Protein AF-A0A850LCM7-F1 (afdb_monomer_lite)

pLDDT: mean 70.54, std 18.36, range [34.59, 94.12]

Secondary structure (DSSP, 8-state):
-----------------S--HHHHHHHHHHHHH---HHHHTT-EEEEEEEEETT-SS-EEEEEEEEE-TTS-TTEEEEEEEEESSS-----GGGBPPHHHHTTS-HHHHHHHHHHHHH---SHHHHHHHHHHHHHTTSTT----TTTSS------HHHHHHHHHHTTT--SSS-TTTTT--S-PSSEEEEEESTTSS-EEEEEEEE-

Foldseek 3Di:
DDDDPPPPPPPPPPPPPDDDPVRVVVLLVDLLLADDPVCLQWQKAWEWDALDPPDPWGWFWIWIWGQDNVDPSQKIKIKTFIDRDPPDPDDPVRYDPVVLVVPPDSPLRNVLQCCQQVVPDCVSVQVSSVSSCCRYHVRNDDDDPVNVPDQDDCDPVLVVVLCVVVVNDPPPDDVVVSPPDDDGPFDWDWDDDPPPNTIMIMTMHGD

Radius of gyration: 23.58 Å; chains: 1; bounding box: 97×46×51 Å

Structure (mmCIF, N/CA/C/O backbone):
data_AF-A0A850LCM7-F1
#
_entry.id   AF-A0A850LCM7-F1
#
loop_
_atom_site.group_PDB
_atom_site.id
_atom_site.type_symbol
_atom_site.label_atom_id
_atom_site.label_alt_id
_atom_site.label_comp_id
_atom_site.label_asym_id
_atom_site.label_entity_id
_atom_site.label_seq_id
_atom_site.pdbx_PDB_ins_code
_atom_site.Cartn_x
_atom_site.Cartn_y
_atom_site.Cartn_z
_atom_site.occupancy
_atom_site.B_iso_or_equiv
_atom_site.auth_seq_id
_atom_site.auth_comp_id
_atom_site.auth_asym_id
_atom_site.auth_atom_id
_atom_site.pdbx_PDB_model_num
ATOM 1 N N . MET A 1 1 ? 71.028 14.402 -18.150 1.00 41.12 1 MET A N 1
ATOM 2 C CA . MET A 1 1 ? 70.154 13.864 -17.085 1.00 41.12 1 MET A CA 1
ATOM 3 C C . MET A 1 1 ? 68.750 14.395 -17.329 1.00 41.12 1 MET A C 1
ATOM 5 O O . MET A 1 1 ? 68.593 15.601 -17.445 1.00 41.12 1 MET A O 1
ATOM 9 N N . ARG A 1 2 ? 67.781 13.503 -17.562 1.00 34.59 2 ARG A N 1
ATOM 10 C CA . ARG A 1 2 ? 66.395 13.817 -17.948 1.00 34.59 2 ARG A CA 1
ATOM 11 C C . ARG A 1 2 ? 65.486 13.596 -16.739 1.00 34.59 2 ARG A C 1
ATOM 13 O O . ARG A 1 2 ? 65.504 12.502 -16.191 1.00 34.59 2 ARG A O 1
ATOM 20 N N . PHE A 1 3 ? 64.669 14.583 -16.392 1.00 35.69 3 PHE A N 1
ATOM 21 C CA . PHE A 1 3 ? 63.467 14.386 -15.583 1.00 35.69 3 PHE A CA 1
ATOM 22 C C . PHE A 1 3 ? 62.255 14.715 -16.455 1.00 35.69 3 PHE A C 1
ATOM 24 O O . PHE A 1 3 ? 62.120 15.866 -16.866 1.00 35.69 3 PHE A O 1
ATOM 31 N N . PRO A 1 4 ? 61.361 13.757 -16.733 1.00 47.00 4 PRO A N 1
ATOM 32 C CA . PRO A 1 4 ? 59.981 14.077 -17.026 1.00 47.00 4 PRO A CA 1
ATOM 33 C C . PRO A 1 4 ? 59.140 13.828 -15.770 1.00 47.00 4 PRO A C 1
ATOM 35 O O . PRO A 1 4 ? 59.015 12.705 -15.285 1.00 47.00 4 PRO A O 1
ATOM 38 N N . PHE A 1 5 ? 58.569 14.912 -15.249 1.00 40.53 5 PHE A N 1
ATOM 39 C CA . PHE A 1 5 ? 57.454 14.887 -14.310 1.00 40.53 5 PHE A CA 1
ATOM 40 C C . PHE A 1 5 ? 56.258 14.250 -15.034 1.00 40.53 5 PHE A C 1
ATOM 42 O O . PHE A 1 5 ? 55.620 14.881 -15.874 1.00 40.53 5 PHE A O 1
ATOM 49 N N . SER A 1 6 ? 55.984 12.977 -14.754 1.00 38.31 6 SER A N 1
ATOM 50 C CA . SER A 1 6 ? 54.773 12.309 -15.226 1.00 38.31 6 SER A CA 1
ATOM 51 C C . SER A 1 6 ? 53.616 12.726 -14.323 1.00 38.31 6 SER A C 1
ATOM 53 O O . SER A 1 6 ? 53.376 12.127 -13.277 1.00 38.31 6 SER A O 1
ATOM 55 N N . MET A 1 7 ? 52.918 13.790 -14.715 1.00 41.03 7 MET A N 1
ATOM 56 C CA . MET A 1 7 ? 51.652 14.192 -14.112 1.00 41.03 7 MET A CA 1
ATOM 57 C C . MET A 1 7 ? 50.576 13.201 -14.580 1.00 41.03 7 MET A C 1
ATOM 59 O O . MET A 1 7 ? 49.978 13.353 -15.642 1.00 41.03 7 MET A O 1
ATOM 63 N N . LEU A 1 8 ? 50.382 12.131 -13.808 1.00 41.06 8 LEU A N 1
ATOM 64 C CA . LEU A 1 8 ? 49.237 11.235 -13.939 1.00 41.06 8 LEU A CA 1
ATOM 65 C C . LEU A 1 8 ? 47.984 12.020 -13.544 1.00 41.06 8 LEU A C 1
ATOM 67 O O . LEU A 1 8 ? 47.662 12.164 -12.366 1.00 41.06 8 LEU A O 1
ATOM 71 N N . ALA A 1 9 ? 47.290 12.557 -14.544 1.00 39.88 9 ALA A N 1
ATOM 72 C CA . ALA A 1 9 ? 45.918 13.000 -14.394 1.00 39.88 9 ALA A CA 1
ATOM 73 C C . ALA A 1 9 ? 45.050 11.754 -14.174 1.00 39.88 9 ALA A C 1
ATOM 75 O O . ALA A 1 9 ? 44.580 11.124 -15.120 1.00 39.88 9 ALA A O 1
ATOM 76 N N . SER A 1 10 ? 44.876 11.373 -12.909 1.00 35.75 10 SER A N 1
ATOM 77 C CA . SER A 1 10 ? 43.821 10.454 -12.497 1.00 35.75 10 SER A CA 1
ATOM 78 C C . SER A 1 10 ? 42.479 11.104 -12.827 1.00 35.75 10 SER A C 1
ATOM 80 O O . SER A 1 10 ? 41.949 11.890 -12.042 1.00 35.75 10 SER A O 1
ATOM 82 N N . LEU A 1 11 ? 41.930 10.788 -14.003 1.00 36.25 11 LEU A N 1
ATOM 83 C CA . LEU A 1 11 ? 40.507 10.948 -14.269 1.00 36.25 11 LEU A CA 1
ATOM 84 C C . LEU A 1 11 ? 39.769 9.981 -13.337 1.00 36.25 11 LEU A C 1
ATOM 86 O O . LEU A 1 11 ? 39.524 8.822 -13.663 1.00 36.25 11 LEU A O 1
ATOM 90 N N . VAL A 1 12 ? 39.427 10.465 -12.148 1.00 43.31 12 VAL A N 1
ATOM 91 C CA . VAL A 1 12 ? 38.352 9.881 -11.356 1.00 43.31 12 VAL A CA 1
ATOM 92 C C . VAL A 1 12 ? 37.070 10.205 -12.112 1.00 43.31 12 VAL A C 1
ATOM 94 O O . VAL A 1 12 ? 36.523 11.301 -12.002 1.00 43.31 12 VAL A O 1
ATOM 97 N N . VAL A 1 13 ? 36.617 9.263 -12.939 1.00 40.47 13 VAL A N 1
ATOM 98 C CA . VAL A 1 13 ? 35.247 9.268 -13.445 1.00 40.47 13 VAL A CA 1
ATOM 99 C C . VAL A 1 13 ? 34.364 9.067 -12.219 1.00 40.47 13 VAL A C 1
ATOM 101 O O . VAL A 1 13 ? 34.222 7.958 -11.711 1.00 40.47 13 VAL A O 1
ATOM 104 N N . LEU A 1 14 ? 33.833 10.171 -11.695 1.00 38.47 14 LEU A N 1
ATOM 105 C CA . LEU A 1 14 ? 32.720 10.174 -10.756 1.00 38.47 14 LEU A CA 1
ATOM 106 C C . LEU A 1 14 ? 31.536 9.533 -11.483 1.00 38.47 14 LEU A C 1
ATOM 108 O O . LEU A 1 14 ? 30.777 10.208 -12.175 1.00 38.47 14 LEU A O 1
ATOM 112 N N . SER A 1 15 ? 31.422 8.209 -11.386 1.00 38.59 15 SER A N 1
ATOM 113 C CA . SER A 1 15 ? 30.247 7.473 -11.823 1.00 38.59 15 SER A CA 1
ATOM 114 C C . SER A 1 15 ? 29.057 8.025 -11.048 1.00 38.59 15 SER A C 1
ATOM 116 O O . SER A 1 15 ? 28.943 7.818 -9.837 1.00 38.59 15 SER A O 1
ATOM 118 N N . SER A 1 16 ? 28.197 8.766 -11.739 1.00 42.22 16 SER A N 1
ATOM 119 C CA . SER A 1 16 ? 26.866 9.122 -11.268 1.00 42.22 16 SER A CA 1
ATOM 120 C C . SER A 1 16 ? 26.180 7.844 -10.789 1.00 42.22 16 SER A C 1
ATOM 122 O O . SER A 1 16 ? 25.868 6.965 -11.589 1.00 42.22 16 SER A O 1
ATOM 124 N N . CYS A 1 17 ? 26.036 7.712 -9.472 1.00 53.28 17 CYS A N 1
ATOM 125 C CA . CYS A 1 17 ? 25.559 6.509 -8.803 1.00 53.28 17 CYS A CA 1
ATOM 126 C C . CYS A 1 17 ? 24.030 6.435 -8.938 1.00 53.28 17 CYS A C 1
ATOM 128 O O . CYS A 1 17 ? 23.286 6.808 -8.034 1.00 53.28 17 CYS A O 1
ATOM 130 N N . GLY A 1 18 ? 23.561 6.047 -10.120 1.00 59.62 18 GLY A N 1
ATOM 131 C CA . GLY A 1 18 ? 22.158 5.808 -10.429 1.00 59.62 18 GLY A CA 1
ATOM 132 C C . GLY A 1 18 ? 22.045 4.708 -11.485 1.00 59.62 18 GLY A C 1
ATOM 133 O O . GLY A 1 18 ? 22.981 4.543 -12.270 1.00 59.62 18 GLY A O 1
ATOM 134 N N . PRO A 1 19 ? 20.944 3.937 -11.495 1.00 66.62 19 PRO A N 1
ATOM 135 C CA . PRO A 1 19 ? 20.723 2.928 -12.523 1.00 66.62 19 PRO A CA 1
ATOM 136 C C . PRO A 1 19 ? 20.729 3.585 -13.905 1.00 66.62 19 PRO A C 1
ATOM 138 O O . PRO A 1 19 ? 20.210 4.690 -14.089 1.00 66.62 19 PRO A O 1
ATOM 141 N N . SER A 1 20 ? 21.310 2.899 -14.881 1.00 79.69 20 SER A N 1
ATOM 142 C CA . SER A 1 20 ? 21.210 3.290 -16.283 1.00 79.69 20 SER A CA 1
ATOM 143 C C . SER A 1 20 ? 19.740 3.297 -16.743 1.00 79.69 20 SER A C 1
ATOM 145 O O . SER A 1 20 ? 18.898 2.616 -16.150 1.00 79.69 20 SER A O 1
ATOM 147 N N . PRO A 1 21 ? 19.397 4.018 -17.827 1.00 82.62 21 PRO A N 1
ATOM 148 C CA . PRO A 1 21 ? 18.034 4.022 -18.362 1.00 82.62 21 PRO A CA 1
ATOM 149 C C . PRO A 1 21 ? 17.485 2.617 -18.656 1.00 82.62 21 PRO A C 1
ATOM 151 O O . PRO A 1 21 ? 16.323 2.342 -18.375 1.00 82.62 21 PRO A O 1
ATOM 154 N N . ALA A 1 22 ? 18.334 1.709 -19.148 1.00 82.12 22 ALA A N 1
ATOM 155 C CA . ALA A 1 22 ? 17.955 0.324 -19.420 1.00 82.12 22 ALA A CA 1
ATOM 156 C C . ALA A 1 22 ? 17.665 -0.467 -18.132 1.00 82.12 22 ALA A C 1
ATOM 158 O O . ALA A 1 22 ? 16.697 -1.223 -18.074 1.00 82.12 22 ALA A O 1
ATOM 159 N N . GLU A 1 23 ? 18.463 -0.272 -17.077 1.00 81.50 23 GLU A N 1
ATOM 160 C CA . GLU A 1 23 ? 18.213 -0.887 -15.766 1.00 81.50 23 GLU A CA 1
ATOM 161 C C . GLU A 1 23 ? 16.924 -0.350 -15.133 1.00 81.50 23 GLU A C 1
ATOM 163 O O . GLU A 1 23 ? 16.149 -1.120 -14.568 1.00 81.50 23 GLU A O 1
ATOM 168 N N . ARG A 1 24 ? 16.650 0.951 -15.288 1.00 81.00 24 ARG A N 1
ATOM 169 C CA . ARG A 1 24 ? 15.405 1.587 -14.834 1.00 81.00 24 ARG A CA 1
ATOM 170 C C . ARG A 1 24 ? 14.183 1.029 -15.565 1.00 81.00 24 ARG A C 1
ATOM 172 O O . ARG A 1 24 ? 13.169 0.734 -14.936 1.00 81.00 24 ARG A O 1
ATOM 179 N N . GLU A 1 25 ? 14.269 0.859 -16.880 1.00 84.06 25 GLU A N 1
ATOM 180 C CA . GLU A 1 25 ? 13.182 0.290 -17.680 1.00 84.06 25 GLU A CA 1
ATOM 181 C C . GLU A 1 25 ? 12.923 -1.180 -17.322 1.00 84.06 25 GLU A C 1
ATOM 183 O O . GLU A 1 25 ? 11.769 -1.578 -17.147 1.00 84.06 25 GLU A O 1
ATOM 188 N N . ALA A 1 26 ? 13.984 -1.968 -17.117 1.00 82.19 26 ALA A N 1
ATOM 189 C CA . ALA A 1 26 ? 13.880 -3.347 -16.649 1.00 82.19 26 ALA A CA 1
ATOM 190 C C . ALA A 1 26 ? 13.245 -3.438 -15.248 1.00 82.19 26 ALA A C 1
ATOM 192 O O . ALA A 1 26 ? 12.399 -4.301 -15.002 1.00 82.19 26 ALA A O 1
ATOM 193 N N . GLU A 1 27 ? 13.596 -2.524 -14.340 1.00 82.12 27 GLU A N 1
ATOM 194 C CA . GLU A 1 27 ? 12.991 -2.427 -13.010 1.00 82.12 27 GLU A CA 1
ATOM 195 C C . GLU A 1 27 ? 11.484 -2.140 -13.104 1.00 82.12 27 GLU A C 1
ATOM 197 O O . GLU A 1 27 ? 10.678 -2.875 -12.527 1.00 82.12 27 GLU A O 1
ATOM 202 N N . ILE A 1 28 ? 11.076 -1.139 -13.891 1.00 84.81 28 ILE A N 1
ATOM 203 C CA . ILE A 1 28 ? 9.658 -0.806 -14.108 1.00 84.81 28 ILE A CA 1
ATOM 204 C C . ILE A 1 28 ? 8.910 -1.990 -14.736 1.00 84.81 28 ILE A C 1
ATOM 206 O O . ILE A 1 28 ? 7.809 -2.337 -14.297 1.00 84.81 28 ILE A O 1
ATOM 210 N N . ALA A 1 29 ? 9.504 -2.644 -15.738 1.00 84.38 29 ALA A N 1
ATOM 211 C CA . ALA A 1 29 ? 8.930 -3.825 -16.374 1.00 84.38 29 ALA A CA 1
ATOM 212 C C . ALA A 1 29 ? 8.729 -4.972 -15.369 1.00 84.38 29 ALA A C 1
ATOM 214 O O . ALA A 1 29 ? 7.685 -5.625 -15.390 1.00 84.38 29 ALA A O 1
ATOM 215 N N . SER A 1 30 ? 9.668 -5.169 -14.438 1.00 82.38 30 SER A N 1
ATOM 216 C CA . SER A 1 30 ? 9.545 -6.182 -13.383 1.00 82.38 30 SER A CA 1
ATOM 217 C C . SER A 1 30 ? 8.372 -5.906 -12.433 1.00 82.38 30 SER A C 1
ATOM 219 O O . SER A 1 30 ? 7.629 -6.824 -12.089 1.00 82.38 30 SER A O 1
ATOM 221 N N . PHE A 1 31 ? 8.122 -4.641 -12.074 1.00 83.88 31 PHE A N 1
ATOM 222 C CA . PHE A 1 31 ? 6.952 -4.267 -11.273 1.00 83.88 31 PHE A CA 1
ATOM 223 C C . PHE A 1 31 ? 5.640 -4.486 -12.034 1.00 83.88 31 PHE A C 1
ATOM 225 O O . PHE A 1 31 ? 4.666 -4.952 -11.446 1.00 83.88 31 PHE A O 1
ATOM 232 N N . ARG A 1 32 ? 5.617 -4.209 -13.344 1.00 81.56 32 ARG A N 1
ATOM 233 C CA . ARG A 1 32 ? 4.451 -4.462 -14.211 1.00 81.56 32 ARG A CA 1
ATOM 234 C C . ARG A 1 32 ? 4.168 -5.950 -14.418 1.00 81.56 32 ARG A C 1
ATOM 236 O O . ARG A 1 32 ? 3.008 -6.323 -14.562 1.00 81.56 32 ARG A O 1
ATOM 243 N N . ALA A 1 33 ? 5.200 -6.790 -14.427 1.00 81.69 33 ALA A N 1
ATOM 244 C CA . ALA A 1 33 ? 5.046 -8.244 -14.420 1.00 81.69 33 ALA A CA 1
ATOM 245 C C . ALA A 1 33 ? 4.574 -8.760 -13.048 1.00 81.69 33 ALA A C 1
ATOM 247 O O . ALA A 1 33 ? 3.869 -9.765 -12.967 1.00 81.69 33 ALA A O 1
ATOM 248 N N . GLY A 1 34 ? 4.909 -8.032 -11.981 1.00 83.12 34 GLY A N 1
ATOM 249 C CA . GLY A 1 34 ? 4.591 -8.372 -10.602 1.00 83.12 34 GLY A CA 1
ATOM 250 C C . GLY A 1 34 ? 5.598 -9.348 -9.984 1.00 83.12 34 GLY A C 1
ATOM 251 O O . GLY A 1 34 ? 6.402 -9.964 -10.687 1.00 83.12 34 GLY A O 1
ATOM 252 N N . PRO A 1 35 ? 5.584 -9.508 -8.649 1.00 84.06 35 PRO A N 1
ATOM 253 C CA . PRO A 1 35 ? 6.517 -10.398 -7.977 1.00 84.06 35 PRO A CA 1
ATOM 254 C C . PRO A 1 35 ? 6.177 -11.868 -8.245 1.00 84.06 35 PRO A C 1
ATOM 256 O O . PRO A 1 35 ? 5.009 -12.280 -8.206 1.00 84.06 35 PRO A O 1
ATOM 259 N N . THR A 1 36 ? 7.218 -12.674 -8.440 1.00 82.88 36 THR A N 1
ATOM 260 C CA . THR A 1 36 ? 7.126 -14.142 -8.470 1.00 82.88 36 THR A CA 1
ATOM 261 C C . THR A 1 36 ? 6.663 -14.697 -7.120 1.00 82.88 36 THR A C 1
ATOM 263 O O . THR A 1 36 ? 6.740 -14.019 -6.095 1.00 82.88 36 THR A O 1
ATOM 266 N N . GLU A 1 37 ? 6.205 -15.950 -7.084 1.00 76.19 37 GLU A N 1
ATOM 267 C CA . GLU A 1 37 ? 5.778 -16.597 -5.834 1.00 76.19 37 GLU A CA 1
ATOM 268 C C . GLU A 1 37 ? 6.904 -16.650 -4.786 1.00 76.19 37 GLU A C 1
ATOM 270 O O . GLU A 1 37 ? 6.671 -16.340 -3.619 1.00 76.19 37 GLU A O 1
ATOM 275 N N . ALA A 1 38 ? 8.143 -16.904 -5.218 1.00 80.19 38 ALA A N 1
ATOM 276 C CA . ALA A 1 38 ? 9.321 -16.859 -4.351 1.00 80.19 38 ALA A CA 1
ATOM 277 C C . ALA A 1 38 ? 9.622 -15.441 -3.833 1.00 80.19 38 ALA A C 1
ATOM 279 O O . ALA A 1 38 ? 9.965 -15.267 -2.674 1.00 80.19 38 ALA A O 1
ATOM 280 N N . GLN A 1 39 ? 9.448 -14.398 -4.649 1.00 84.81 39 GLN A N 1
ATOM 281 C CA . GLN A 1 39 ? 9.651 -13.015 -4.191 1.00 84.81 39 GLN A CA 1
ATOM 282 C C . GLN A 1 39 ? 8.560 -12.542 -3.222 1.00 84.81 39 GLN A C 1
ATOM 284 O O . GLN A 1 39 ? 8.771 -11.590 -2.472 1.00 84.81 39 GLN A O 1
ATOM 289 N N . ARG A 1 40 ? 7.383 -13.177 -3.234 1.00 82.50 40 ARG A N 1
ATOM 290 C CA . ARG A 1 40 ? 6.257 -12.813 -2.366 1.00 82.50 40 ARG A CA 1
ATOM 291 C C . ARG A 1 40 ? 6.451 -13.233 -0.916 1.00 82.50 40 ARG A C 1
ATOM 293 O O . ARG A 1 40 ? 5.853 -12.584 -0.058 1.00 82.50 40 ARG A O 1
ATOM 300 N N . SER A 1 41 ? 7.251 -14.266 -0.637 1.00 81.38 41 SER A N 1
ATOM 301 C CA . SER A 1 41 ? 7.472 -14.770 0.728 1.00 81.38 41 SER A CA 1
ATOM 302 C C . SER A 1 41 ? 8.157 -13.755 1.634 1.00 81.38 41 SER A C 1
ATOM 304 O O . SER A 1 41 ? 7.829 -13.707 2.818 1.00 81.38 41 SER A O 1
ATOM 306 N N . ASP A 1 42 ? 9.036 -12.928 1.064 1.00 83.88 42 ASP A N 1
ATOM 307 C CA . ASP A 1 42 ? 9.861 -11.940 1.772 1.00 83.88 42 ASP A CA 1
ATOM 308 C C . ASP A 1 42 ? 9.703 -10.532 1.179 1.00 83.88 42 ASP A C 1
ATOM 310 O O . ASP A 1 42 ? 10.575 -9.670 1.307 1.00 83.88 42 ASP A O 1
ATOM 314 N N . TYR A 1 43 ? 8.577 -10.290 0.500 1.00 87.62 43 TYR A N 1
ATOM 315 C CA . TYR A 1 43 ? 8.335 -9.032 -0.193 1.00 87.62 43 TYR A CA 1
ATOM 316 C C . TYR A 1 43 ? 8.334 -7.861 0.782 1.00 87.62 43 TYR A C 1
ATOM 318 O O . TYR A 1 43 ? 7.576 -7.839 1.756 1.00 87.62 43 TYR A O 1
ATOM 326 N N . ARG A 1 44 ? 9.155 -6.862 0.472 1.00 89.44 44 ARG A N 1
ATOM 327 C CA . ARG A 1 44 ? 9.234 -5.602 1.198 1.00 89.44 44 ARG A CA 1
ATOM 328 C C . ARG A 1 44 ? 9.698 -4.516 0.244 1.00 89.44 44 ARG A C 1
ATOM 330 O O . ARG A 1 44 ? 10.822 -4.569 -0.253 1.00 89.44 44 ARG A O 1
ATOM 337 N N . LYS A 1 45 ? 8.832 -3.544 -0.017 1.00 90.44 45 LYS A N 1
ATOM 338 C CA . LYS A 1 45 ? 9.118 -2.415 -0.901 1.00 90.44 45 LYS A CA 1
ATOM 339 C C . LYS A 1 45 ? 8.680 -1.106 -0.266 1.00 90.44 45 LYS A C 1
ATOM 341 O O . LYS A 1 45 ? 7.729 -1.075 0.506 1.00 90.44 45 LYS A O 1
ATOM 346 N N . TYR A 1 46 ? 9.378 -0.036 -0.614 1.00 89.81 46 TYR A N 1
ATOM 347 C CA . TYR A 1 46 ? 9.205 1.288 -0.038 1.00 89.81 46 TYR A CA 1
ATOM 348 C C . TYR A 1 46 ? 9.083 2.329 -1.140 1.00 89.81 46 TYR A C 1
ATOM 350 O O . TYR A 1 46 ? 9.890 2.355 -2.063 1.00 89.81 46 TYR A O 1
ATOM 358 N N . GLY A 1 47 ? 8.095 3.200 -1.039 1.00 88.25 47 GLY A N 1
ATOM 359 C CA . GLY A 1 47 ? 7.845 4.256 -2.005 1.00 88.25 47 GLY A CA 1
ATOM 360 C C . GLY A 1 47 ? 7.540 5.569 -1.316 1.00 88.25 47 GLY A C 1
ATOM 361 O O . GLY A 1 47 ? 7.365 5.641 -0.099 1.00 88.25 47 GLY A O 1
ATOM 362 N N . ILE A 1 48 ? 7.472 6.616 -2.118 1.00 87.81 48 ILE A N 1
ATOM 363 C CA . ILE A 1 48 ? 7.066 7.942 -1.688 1.00 87.81 48 ILE A CA 1
ATOM 364 C C . ILE A 1 48 ? 6.041 8.431 -2.712 1.00 87.81 48 ILE A C 1
ATOM 366 O O . ILE A 1 48 ? 6.256 8.291 -3.912 1.00 87.81 48 ILE A O 1
ATOM 370 N N . ILE A 1 49 ? 4.913 8.958 -2.239 1.00 88.38 49 ILE A N 1
ATOM 371 C CA . ILE A 1 49 ? 3.854 9.495 -3.096 1.00 88.38 49 ILE A CA 1
AT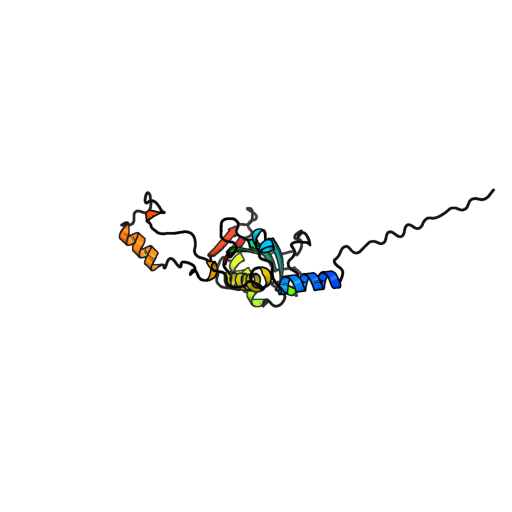OM 372 C C . ILE A 1 49 ? 3.553 10.936 -2.687 1.00 88.38 49 ILE A C 1
ATOM 374 O O . ILE A 1 49 ? 3.425 11.232 -1.494 1.00 88.38 49 ILE A O 1
ATOM 378 N N . ALA A 1 50 ? 3.480 11.842 -3.659 1.00 86.06 50 ALA A N 1
ATOM 379 C CA . ALA A 1 50 ? 3.232 13.256 -3.402 1.00 86.06 50 ALA A CA 1
ATOM 380 C C . ALA A 1 50 ? 1.726 13.515 -3.253 1.00 86.06 50 ALA A C 1
ATOM 382 O O . ALA A 1 50 ? 0.926 13.074 -4.075 1.00 86.06 50 ALA A O 1
ATOM 383 N N . ALA A 1 51 ? 1.341 14.234 -2.199 1.00 81.50 51 ALA A N 1
ATOM 384 C CA . ALA A 1 51 ? -0.013 14.769 -2.022 1.00 81.50 51 ALA A CA 1
ATOM 385 C C . ALA A 1 51 ? -0.164 16.160 -2.666 1.00 81.50 51 ALA A C 1
ATOM 387 O O . ALA A 1 51 ? -1.279 16.609 -2.944 1.00 81.50 51 ALA A O 1
ATOM 388 N N . ASP A 1 52 ? 0.966 16.831 -2.879 1.00 78.75 52 ASP A N 1
ATOM 389 C CA . ASP A 1 52 ? 1.076 18.102 -3.580 1.00 78.75 52 ASP A CA 1
ATOM 390 C C . ASP A 1 52 ? 2.425 18.148 -4.327 1.00 78.75 52 ASP A C 1
ATOM 392 O O . ASP A 1 52 ? 3.453 18.460 -3.718 1.00 78.75 52 ASP A O 1
ATOM 396 N N . PRO A 1 53 ? 2.461 17.744 -5.610 1.00 63.12 53 PRO A N 1
ATOM 397 C CA . PRO A 1 53 ? 3.697 17.696 -6.389 1.00 63.12 53 PRO A CA 1
ATOM 398 C C . PRO A 1 53 ? 4.242 19.087 -6.753 1.00 63.12 53 PRO A C 1
ATOM 400 O O . PRO A 1 53 ? 5.428 19.197 -7.056 1.00 63.12 53 PRO A O 1
ATOM 403 N N . ASP A 1 54 ? 3.415 20.136 -6.676 1.00 64.75 54 ASP A N 1
ATOM 404 C CA . ASP A 1 54 ? 3.769 21.503 -7.086 1.00 64.75 54 ASP A CA 1
ATOM 405 C C . ASP A 1 54 ? 4.188 22.397 -5.900 1.00 64.75 54 ASP A C 1
ATOM 407 O O . ASP A 1 54 ? 4.626 23.540 -6.076 1.00 64.75 54 ASP A O 1
ATOM 411 N N . SER A 1 55 ? 4.081 21.891 -4.668 1.00 56.31 55 SER A N 1
ATOM 412 C CA . SER A 1 55 ? 4.469 22.616 -3.458 1.00 56.31 55 SER A CA 1
ATOM 413 C C . SER A 1 55 ? 5.990 22.773 -3.330 1.00 56.31 55 SER A C 1
ATOM 415 O O . SER A 1 55 ? 6.767 21.840 -3.528 1.00 56.31 55 SER A O 1
ATOM 417 N N . ARG A 1 56 ? 6.431 23.954 -2.865 1.00 54.59 56 ARG A N 1
ATOM 418 C CA . ARG A 1 56 ? 7.842 24.223 -2.502 1.00 54.59 56 ARG A CA 1
ATOM 419 C C . ARG A 1 56 ? 8.336 23.371 -1.329 1.00 54.59 56 ARG A C 1
ATOM 421 O O . ARG A 1 56 ? 9.540 23.227 -1.144 1.00 54.59 56 ARG A O 1
ATOM 428 N N . ILE A 1 57 ? 7.413 22.859 -0.517 1.00 61.56 57 ILE A N 1
ATOM 429 C CA . ILE A 1 57 ? 7.684 21.940 0.588 1.00 61.56 57 ILE A CA 1
ATOM 430 C C . ILE A 1 57 ? 7.034 20.615 0.223 1.00 61.56 57 ILE A C 1
ATOM 432 O O . ILE A 1 57 ? 5.814 20.557 0.063 1.00 61.56 57 ILE A O 1
ATOM 436 N N . TYR A 1 58 ? 7.839 19.561 0.107 1.00 65.19 58 TYR A N 1
ATOM 437 C CA . TYR A 1 58 ? 7.321 18.235 -0.194 1.00 65.19 58 TYR A CA 1
ATOM 438 C C . TYR A 1 58 ? 6.283 17.830 0.857 1.00 65.19 58 TYR A C 1
ATOM 440 O O . TYR A 1 58 ? 6.589 17.774 2.043 1.00 65.19 58 TYR A O 1
ATOM 448 N N . GLN A 1 59 ? 5.059 17.534 0.433 1.00 79.56 59 GLN A N 1
ATOM 449 C CA . GLN A 1 59 ? 4.050 16.935 1.298 1.00 79.56 59 GLN A CA 1
ATOM 450 C C . GLN A 1 59 ? 3.536 15.670 0.644 1.00 79.56 59 GLN A C 1
ATOM 452 O O . GLN A 1 59 ? 3.086 15.677 -0.502 1.00 79.56 59 GLN A O 1
ATOM 457 N N . GLY A 1 60 ? 3.588 14.568 1.379 1.00 87.44 60 GLY A N 1
ATOM 458 C CA . GLY A 1 60 ? 3.203 13.288 0.820 1.00 87.44 60 GLY A CA 1
ATOM 459 C C . GLY A 1 60 ? 3.096 12.190 1.853 1.00 87.44 60 GLY A C 1
ATOM 460 O O . GLY A 1 60 ? 3.016 12.441 3.057 1.00 87.44 60 GLY A O 1
ATOM 461 N N . LEU A 1 61 ? 3.097 10.965 1.346 1.00 89.12 61 LEU A N 1
ATOM 462 C CA . LEU A 1 61 ? 3.103 9.752 2.143 1.00 89.12 61 LEU A CA 1
ATOM 463 C C . LEU A 1 61 ? 4.354 8.943 1.807 1.00 89.12 61 LEU A C 1
ATOM 465 O O . LEU A 1 61 ? 4.619 8.651 0.639 1.00 89.12 61 LEU A O 1
ATOM 469 N N . ALA A 1 62 ? 5.106 8.562 2.835 1.00 89.88 62 ALA A N 1
ATOM 470 C CA . ALA A 1 62 ? 5.975 7.405 2.759 1.00 89.88 62 ALA A CA 1
ATOM 471 C C . ALA A 1 62 ? 5.087 6.159 2.760 1.00 89.88 62 ALA A C 1
ATOM 473 O O . ALA A 1 62 ? 4.167 6.038 3.571 1.00 89.88 62 ALA A O 1
ATOM 474 N N . VAL A 1 63 ? 5.372 5.255 1.834 1.00 91.44 63 VAL A N 1
ATOM 475 C CA . VAL A 1 63 ? 4.634 4.018 1.614 1.00 91.44 63 VAL A CA 1
ATOM 476 C C . VAL A 1 63 ? 5.568 2.854 1.900 1.00 91.44 63 VAL A C 1
ATOM 478 O O . VAL A 1 63 ? 6.675 2.811 1.366 1.00 91.44 63 VAL A O 1
ATOM 481 N N . SER A 1 64 ? 5.124 1.884 2.689 1.00 91.50 64 SER A N 1
ATOM 482 C CA . SER A 1 64 ? 5.768 0.572 2.773 1.00 91.50 64 SER A CA 1
ATOM 483 C C . SER A 1 64 ? 4.753 -0.501 2.428 1.00 91.50 64 SER A C 1
ATOM 485 O O . SER A 1 64 ? 3.623 -0.463 2.898 1.00 91.50 64 SER A O 1
ATOM 487 N N . VAL A 1 65 ? 5.154 -1.458 1.600 1.00 91.44 65 VAL A N 1
ATOM 488 C CA . VAL A 1 65 ? 4.363 -2.641 1.263 1.00 91.44 65 VAL A CA 1
ATOM 489 C C . VAL A 1 65 ? 5.174 -3.857 1.662 1.00 91.44 65 VAL A C 1
ATOM 491 O O . VAL A 1 65 ? 6.262 -4.080 1.125 1.00 91.44 65 VAL A O 1
ATOM 494 N N . SER A 1 66 ? 4.660 -4.652 2.592 1.00 91.25 66 SER A N 1
ATOM 495 C CA . SER A 1 66 ? 5.370 -5.828 3.092 1.00 91.25 66 SER A CA 1
ATOM 496 C C . SER A 1 66 ? 4.457 -7.022 3.273 1.00 91.25 66 SER A C 1
ATOM 498 O O . SER A 1 66 ? 3.321 -6.878 3.705 1.00 91.25 66 SER A O 1
ATOM 500 N N . ARG A 1 67 ? 4.960 -8.223 2.986 1.00 87.56 67 ARG A N 1
ATOM 501 C CA . ARG A 1 67 ? 4.233 -9.461 3.277 1.00 87.56 67 ARG A CA 1
ATOM 502 C C . ARG A 1 67 ? 4.052 -9.624 4.788 1.00 87.56 67 ARG A C 1
ATOM 504 O O . ARG A 1 67 ? 5.004 -9.462 5.552 1.00 87.56 67 ARG A O 1
ATOM 511 N N . SER A 1 68 ? 2.855 -10.038 5.198 1.00 80.94 68 SER A N 1
ATOM 512 C CA . SER A 1 68 ? 2.559 -10.336 6.597 1.00 80.94 68 SER A CA 1
ATOM 513 C C . SER A 1 68 ? 3.093 -11.728 6.947 1.00 80.94 68 SER A C 1
ATOM 515 O O . SER A 1 68 ? 2.621 -12.742 6.427 1.00 80.94 68 SER A O 1
ATOM 517 N N . SER A 1 69 ? 4.134 -11.797 7.781 1.00 74.31 69 SER A N 1
ATOM 518 C CA . SER A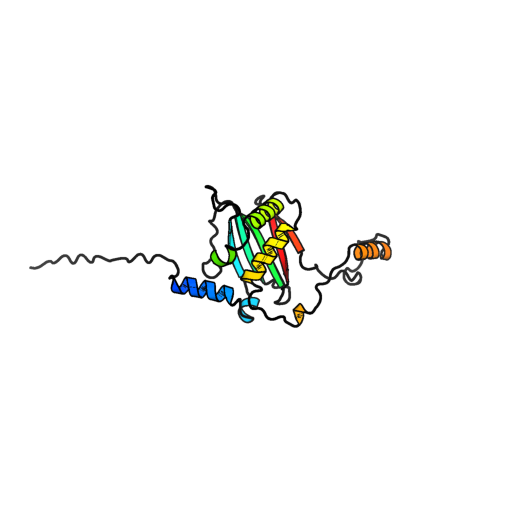 1 69 ? 4.868 -13.043 8.066 1.00 74.31 69 SER A CA 1
ATOM 519 C C . SER A 1 69 ? 4.049 -14.072 8.851 1.00 74.31 69 SER A C 1
ATOM 521 O O . SER A 1 69 ? 4.263 -15.274 8.702 1.00 74.31 69 SER A O 1
ATOM 523 N N . SER A 1 70 ? 3.089 -13.609 9.652 1.00 70.31 70 SER A N 1
ATOM 524 C CA . SER A 1 70 ? 2.210 -14.431 10.490 1.00 70.31 70 SER A CA 1
ATOM 525 C C . SER A 1 70 ? 0.996 -14.993 9.740 1.00 70.31 70 SER A C 1
ATOM 527 O O . SER A 1 70 ? 0.254 -15.810 10.292 1.00 70.31 70 SER A O 1
ATOM 529 N N . LEU A 1 71 ? 0.792 -14.577 8.487 1.00 71.88 71 LEU A N 1
ATOM 530 C CA . LEU A 1 71 ? -0.355 -14.930 7.658 1.00 71.88 71 LEU A CA 1
ATOM 531 C C . LEU A 1 71 ? 0.085 -15.622 6.349 1.00 71.88 71 LEU A C 1
ATOM 533 O O . LEU A 1 71 ? 1.270 -15.601 5.984 1.00 71.88 71 LEU A O 1
ATOM 537 N N . PRO A 1 72 ? -0.851 -16.289 5.638 1.00 71.31 72 PRO A N 1
ATOM 538 C CA . PRO A 1 72 ? -0.569 -16.884 4.333 1.00 71.31 72 PRO A CA 1
ATOM 539 C C . PRO A 1 72 ? -0.009 -15.866 3.329 1.00 71.31 72 PRO A C 1
ATOM 541 O O . PRO A 1 72 ? -0.237 -14.669 3.455 1.00 71.31 72 PRO A O 1
ATOM 544 N N . VAL A 1 73 ? 0.663 -16.345 2.279 1.00 72.00 73 VAL A N 1
ATOM 545 C CA . VAL A 1 73 ? 1.349 -15.500 1.275 1.00 72.00 73 VAL A CA 1
ATOM 546 C C . VAL A 1 73 ? 0.400 -14.537 0.544 1.00 72.00 73 VAL A C 1
ATOM 548 O O . VAL A 1 73 ? 0.828 -13.558 -0.040 1.00 72.00 73 VAL A O 1
ATOM 551 N N . SER A 1 74 ? -0.914 -14.738 0.589 1.00 72.56 74 SER A N 1
ATOM 552 C CA . SER A 1 74 ? -1.866 -13.782 0.014 1.00 72.56 74 SER A CA 1
ATOM 553 C C . SER A 1 74 ? -2.031 -12.485 0.830 1.00 72.56 74 SER A C 1
ATOM 555 O O . SER A 1 74 ? -2.653 -11.542 0.340 1.00 72.56 74 SER A O 1
ATOM 557 N N . TYR A 1 75 ? -1.502 -12.444 2.058 1.00 79.50 75 TYR A N 1
ATOM 558 C CA . TYR A 1 75 ? -1.708 -11.394 3.055 1.00 79.50 75 TYR A CA 1
ATOM 559 C C . TYR A 1 75 ? -0.487 -10.480 3.182 1.00 79.50 75 TYR A C 1
ATOM 561 O O . TYR A 1 75 ? 0.657 -10.935 3.267 1.00 79.50 75 TYR A O 1
ATOM 569 N N . PHE A 1 76 ? -0.732 -9.177 3.227 1.00 84.19 76 PHE A N 1
ATOM 570 C CA . PHE A 1 76 ? 0.309 -8.159 3.247 1.00 84.19 76 PHE A CA 1
ATOM 571 C C . PHE A 1 76 ? -0.203 -6.875 3.894 1.00 84.19 76 PHE A C 1
ATOM 573 O O . PHE A 1 76 ? -1.406 -6.646 4.004 1.00 84.19 76 PHE A O 1
ATOM 580 N N . ASP A 1 77 ? 0.739 -6.033 4.278 1.00 88.75 77 ASP A N 1
ATOM 581 C CA . ASP A 1 77 ? 0.510 -4.798 5.001 1.00 88.75 77 ASP A CA 1
ATOM 582 C C . ASP A 1 77 ? 0.949 -3.626 4.124 1.00 88.75 77 ASP A C 1
ATOM 584 O O . ASP A 1 77 ? 1.994 -3.681 3.463 1.00 88.75 77 ASP A O 1
ATOM 588 N N . VAL A 1 78 ? 0.129 -2.579 4.098 1.00 90.19 78 VAL A N 1
ATOM 589 C CA . VAL A 1 78 ? 0.458 -1.293 3.487 1.00 90.19 78 VAL A CA 1
ATOM 590 C C . VAL A 1 78 ? 0.511 -0.251 4.586 1.00 90.19 78 VAL A C 1
ATOM 592 O O . VAL A 1 78 ? -0.510 0.097 5.170 1.00 90.19 78 VAL A O 1
ATOM 595 N N . GLU A 1 79 ? 1.705 0.254 4.842 1.00 92.44 79 GLU A N 1
ATOM 596 C CA . GLU A 1 79 ? 1.946 1.345 5.773 1.00 92.44 79 GLU A CA 1
ATOM 597 C C . GLU A 1 79 ? 1.940 2.672 5.013 1.00 92.44 79 GLU A C 1
ATOM 599 O O . GLU A 1 79 ? 2.608 2.809 3.982 1.00 92.44 79 GLU A O 1
ATOM 604 N N . LEU A 1 80 ? 1.207 3.652 5.533 1.00 92.50 80 LEU A N 1
ATOM 605 C CA . LEU A 1 80 ? 1.122 5.009 5.011 1.00 92.50 80 LEU A CA 1
ATOM 606 C C . LEU A 1 80 ? 1.487 5.993 6.118 1.00 92.50 80 LEU A C 1
ATOM 608 O O . LEU A 1 80 ? 0.776 6.122 7.116 1.00 92.50 80 LEU A O 1
ATOM 612 N N . ARG A 1 81 ? 2.585 6.723 5.925 1.00 90.62 81 ARG A N 1
ATOM 613 C CA . ARG A 1 81 ? 3.088 7.688 6.904 1.00 90.62 81 ARG A CA 1
ATOM 614 C C . ARG A 1 81 ? 3.225 9.078 6.281 1.00 90.62 81 ARG A C 1
ATOM 616 O O . ARG A 1 81 ? 3.951 9.206 5.295 1.00 90.62 81 ARG A O 1
ATOM 623 N N . PRO A 1 82 ? 2.586 10.120 6.838 1.00 89.12 82 PRO A N 1
ATOM 624 C CA . PRO A 1 82 ? 2.803 11.499 6.420 1.00 89.12 82 PRO A CA 1
ATOM 625 C C . PRO A 1 82 ? 4.280 11.885 6.514 1.00 89.12 82 PRO A C 1
ATOM 627 O O . PRO A 1 82 ? 4.947 11.597 7.507 1.00 89.12 82 PRO A O 1
ATOM 630 N N . ILE A 1 83 ? 4.790 12.530 5.467 1.00 85.94 83 ILE A N 1
ATOM 631 C CA . ILE A 1 83 ? 6.161 13.043 5.407 1.00 85.94 83 ILE A CA 1
ATOM 632 C C . ILE A 1 83 ? 6.182 14.454 4.818 1.00 85.94 83 ILE A C 1
ATOM 634 O O . ILE A 1 83 ? 5.399 14.785 3.924 1.00 85.94 83 ILE A O 1
ATOM 638 N N . SER A 1 84 ? 7.110 15.266 5.322 1.00 78.62 84 SER A N 1
ATOM 639 C CA . SER A 1 84 ? 7.371 16.644 4.888 1.00 78.62 84 SER A CA 1
ATOM 640 C C . SER A 1 84 ? 8.673 16.794 4.084 1.00 78.62 84 SER A C 1
ATOM 642 O O . SER A 1 84 ? 9.019 17.884 3.631 1.00 78.62 84 SER A O 1
ATOM 644 N N . THR A 1 85 ? 9.421 15.702 3.910 1.00 68.88 85 THR A N 1
ATOM 645 C CA . THR A 1 85 ? 10.647 15.647 3.107 1.00 68.88 85 THR A CA 1
ATOM 646 C C . THR A 1 85 ? 10.719 14.321 2.356 1.00 68.88 85 THR A C 1
ATOM 648 O O . THR A 1 85 ? 10.201 13.302 2.810 1.00 68.88 85 THR A O 1
ATOM 651 N N . THR A 1 86 ? 11.402 14.311 1.212 1.00 62.72 86 THR A N 1
ATOM 652 C CA . THR A 1 86 ? 11.695 13.086 0.447 1.00 62.72 86 THR A CA 1
ATOM 653 C C . THR A 1 86 ? 12.866 12.285 1.029 1.00 62.72 86 THR A C 1
ATOM 655 O O . THR A 1 86 ? 13.211 11.223 0.511 1.00 62.72 86 THR A O 1
ATOM 658 N N . SER A 1 87 ? 13.494 12.766 2.110 1.00 52.59 87 SER A N 1
ATOM 659 C CA . SER A 1 87 ? 14.675 12.151 2.716 1.00 52.59 87 SER A CA 1
ATOM 660 C C . SER A 1 87 ? 14.291 10.947 3.584 1.00 52.59 87 SER A C 1
ATOM 662 O O . SER A 1 87 ? 14.240 11.027 4.811 1.00 52.59 87 SER A O 1
ATOM 664 N N . GLY A 1 88 ? 14.024 9.817 2.940 1.00 53.31 88 GLY A N 1
ATOM 665 C CA . GLY A 1 88 ? 14.013 8.499 3.563 1.00 53.31 88 GLY A CA 1
ATOM 666 C C . GLY A 1 88 ? 15.025 7.623 2.842 1.00 53.31 88 GLY A C 1
ATOM 667 O O . GLY A 1 88 ? 14.872 7.380 1.647 1.00 53.31 88 GLY A O 1
ATOM 668 N N . THR A 1 89 ? 16.069 7.175 3.542 1.00 45.31 89 THR A N 1
ATOM 669 C CA . THR A 1 89 ? 17.095 6.245 3.046 1.00 45.31 89 THR A CA 1
ATOM 670 C C . THR A 1 89 ? 16.455 4.914 2.665 1.00 45.31 89 THR A C 1
ATOM 672 O O . THR A 1 89 ? 16.427 3.947 3.421 1.00 45.31 89 THR A O 1
ATOM 675 N N . THR A 1 90 ? 15.903 4.864 1.463 1.00 53.53 90 THR A N 1
ATOM 676 C CA . THR A 1 90 ? 15.416 3.639 0.855 1.00 53.53 90 THR A CA 1
ATOM 677 C C . THR A 1 90 ? 16.588 3.012 0.130 1.00 53.53 90 THR A C 1
ATOM 679 O O . THR A 1 90 ? 17.142 3.595 -0.798 1.00 53.53 90 THR A O 1
ATOM 682 N N . ASN A 1 91 ? 17.009 1.830 0.586 1.00 57.94 91 ASN A N 1
ATOM 683 C CA . ASN A 1 91 ? 17.915 0.988 -0.188 1.00 57.94 91 ASN A CA 1
ATOM 684 C C . ASN A 1 91 ? 17.347 0.897 -1.620 1.00 57.94 91 ASN A C 1
ATOM 686 O O . ASN A 1 91 ? 16.190 0.477 -1.746 1.00 57.94 91 ASN A O 1
ATOM 690 N N . PRO A 1 92 ? 18.107 1.278 -2.666 1.00 61.41 92 PRO A N 1
ATOM 691 C CA . PRO A 1 92 ? 17.617 1.301 -4.044 1.00 61.41 92 PRO A CA 1
ATOM 692 C C . PRO A 1 92 ? 16.935 -0.010 -4.445 1.00 61.41 92 PRO A C 1
ATOM 694 O O . PRO A 1 92 ? 15.880 0.003 -5.065 1.00 61.41 92 PRO A O 1
ATOM 697 N N . SER A 1 93 ? 17.459 -1.139 -3.961 1.00 63.22 93 SER A N 1
ATOM 698 C CA . SER A 1 93 ? 16.962 -2.493 -4.248 1.00 63.22 93 SER A CA 1
ATOM 699 C C . SER A 1 93 ? 15.526 -2.753 -3.768 1.00 63.22 93 SER A C 1
ATOM 701 O O . SER A 1 93 ? 14.852 -3.663 -4.255 1.00 63.22 93 SER A O 1
ATOM 703 N N . ASN A 1 94 ? 15.037 -1.970 -2.802 1.00 76.19 94 ASN A N 1
ATOM 704 C CA . ASN A 1 94 ? 13.697 -2.099 -2.229 1.00 76.19 94 ASN A CA 1
ATOM 705 C C . ASN A 1 94 ? 12.804 -0.896 -2.535 1.00 76.19 94 ASN A C 1
ATOM 707 O O . ASN A 1 94 ? 11.722 -0.789 -1.959 1.00 76.19 94 ASN A O 1
ATOM 711 N N . ARG A 1 95 ? 13.223 0.000 -3.430 1.00 82.38 95 ARG A N 1
ATOM 712 C CA . ARG A 1 95 ? 12.416 1.155 -3.809 1.00 82.38 95 ARG A CA 1
ATOM 713 C C . ARG A 1 95 ? 11.287 0.735 -4.761 1.00 82.38 95 ARG A C 1
ATOM 715 O O . ARG A 1 95 ? 11.453 -0.153 -5.589 1.00 82.38 95 ARG A O 1
ATOM 722 N N . ILE A 1 96 ? 10.119 1.348 -4.606 1.00 86.56 96 ILE A N 1
ATOM 723 C CA . ILE A 1 96 ? 9.050 1.356 -5.606 1.00 86.56 96 ILE A CA 1
ATOM 724 C C . ILE A 1 96 ? 9.380 2.510 -6.559 1.00 86.56 96 ILE A C 1
ATOM 726 O O . ILE A 1 96 ? 9.480 3.643 -6.078 1.00 86.56 96 ILE A O 1
ATOM 730 N N . PRO A 1 97 ? 9.578 2.264 -7.865 1.00 84.50 97 PRO A N 1
ATOM 731 C CA . PRO A 1 97 ? 9.791 3.337 -8.827 1.00 84.50 97 PRO A CA 1
ATOM 732 C C . PRO A 1 97 ? 8.613 4.316 -8.814 1.00 84.50 97 PRO A C 1
ATOM 734 O O . PRO A 1 97 ? 7.456 3.896 -8.744 1.00 84.50 97 PRO A O 1
ATOM 737 N N . ASP A 1 98 ? 8.900 5.614 -8.882 1.00 82.62 98 ASP A N 1
ATOM 738 C CA . ASP A 1 98 ? 7.886 6.670 -8.772 1.00 82.62 98 ASP A CA 1
ATOM 739 C C . ASP A 1 98 ? 6.828 6.537 -9.888 1.00 82.62 98 ASP A C 1
ATOM 741 O O . ASP A 1 98 ? 5.642 6.774 -9.670 1.00 82.62 98 ASP A O 1
ATOM 745 N N . GLU A 1 99 ? 7.235 6.035 -11.057 1.00 86.25 99 GLU A N 1
ATOM 746 C CA . GLU A 1 99 ? 6.404 5.758 -12.231 1.00 86.25 99 GLU A CA 1
ATOM 747 C C . GLU A 1 99 ? 5.324 4.701 -11.958 1.00 86.25 99 GLU A C 1
ATOM 749 O O . GLU A 1 99 ? 4.262 4.732 -12.573 1.00 86.25 99 GLU A O 1
ATOM 754 N N . ILE A 1 100 ? 5.562 3.769 -11.027 1.00 86.94 100 ILE A N 1
ATOM 755 C CA . ILE A 1 100 ? 4.566 2.761 -10.631 1.00 86.94 100 ILE A CA 1
ATOM 756 C C . ILE A 1 100 ? 3.438 3.399 -9.820 1.00 86.94 100 ILE A C 1
ATOM 758 O O . ILE A 1 100 ? 2.321 2.888 -9.817 1.00 86.94 100 ILE A O 1
ATOM 762 N N . LEU A 1 101 ? 3.708 4.509 -9.135 1.00 87.94 101 LEU A N 1
ATOM 763 C CA . LEU A 1 101 ? 2.747 5.194 -8.275 1.00 87.94 101 LEU A CA 1
ATOM 764 C C . LEU A 1 101 ? 2.171 6.474 -8.904 1.00 87.94 101 LEU A C 1
ATOM 766 O O . LEU A 1 101 ? 1.163 6.975 -8.410 1.00 87.94 101 LEU A O 1
ATOM 770 N N . ALA A 1 102 ? 2.762 6.970 -9.994 1.00 83.88 102 ALA A N 1
ATOM 771 C CA . ALA A 1 102 ? 2.411 8.234 -10.645 1.00 83.88 102 ALA A CA 1
ATOM 772 C C . ALA A 1 102 ? 0.940 8.329 -11.095 1.00 83.88 102 ALA A C 1
ATOM 774 O O . ALA A 1 102 ? 0.347 9.401 -11.028 1.00 83.88 102 ALA A O 1
ATOM 775 N N . ASP A 1 103 ? 0.330 7.208 -11.490 1.00 84.19 103 ASP A N 1
ATOM 776 C CA . ASP A 1 103 ? -1.065 7.169 -11.957 1.00 84.19 103 ASP A CA 1
ATOM 777 C C . ASP A 1 103 ? -2.099 7.172 -10.815 1.00 84.19 103 ASP A C 1
ATOM 779 O O . ASP A 1 103 ? -3.308 7.100 -11.059 1.00 84.19 103 ASP A O 1
ATOM 783 N N . ILE A 1 104 ? -1.663 7.179 -9.552 1.00 89.88 104 ILE A N 1
ATOM 784 C CA . ILE A 1 104 ? -2.583 7.283 -8.418 1.00 89.88 104 ILE A CA 1
ATOM 785 C C . ILE A 1 104 ? -3.080 8.734 -8.335 1.00 89.88 104 ILE A C 1
ATOM 787 O O . ILE A 1 104 ? -2.263 9.647 -8.218 1.00 89.88 104 ILE A O 1
ATOM 791 N N . PRO A 1 105 ? -4.408 8.978 -8.345 1.00 91.69 105 PRO A N 1
ATOM 792 C CA . PRO A 1 105 ? -4.937 10.336 -8.316 1.00 91.69 105 PRO A CA 1
ATOM 793 C C . PRO A 1 105 ? -4.446 11.115 -7.093 1.00 91.69 105 PRO A C 1
ATOM 795 O O . PRO A 1 105 ? -4.654 10.686 -5.956 1.00 91.69 105 PRO A O 1
ATOM 798 N N . VAL A 1 106 ? -3.864 12.294 -7.319 1.00 90.94 106 VAL A N 1
ATOM 799 C CA . VAL A 1 106 ? -3.353 13.169 -6.248 1.00 90.94 106 VAL A CA 1
ATOM 800 C C . VAL A 1 106 ? -4.445 13.504 -5.227 1.00 90.94 106 VAL A C 1
ATOM 802 O O . VAL A 1 106 ? -4.191 13.509 -4.025 1.00 90.94 106 VAL A O 1
ATOM 805 N N . GLU A 1 107 ? -5.692 13.680 -5.671 1.00 92.12 107 GLU A N 1
ATOM 806 C CA . GLU A 1 107 ? -6.837 13.911 -4.779 1.00 92.12 107 GLU A CA 1
ATOM 807 C C . GLU A 1 107 ? -7.084 12.750 -3.805 1.00 92.12 107 GLU A C 1
ATOM 809 O O . GLU A 1 107 ? -7.422 12.973 -2.642 1.00 92.12 107 GLU A O 1
ATOM 814 N N . LEU A 1 108 ? -6.869 11.504 -4.244 1.00 94.12 108 LEU A N 1
ATOM 815 C CA . LEU A 1 108 ? -6.975 10.334 -3.372 1.00 94.12 108 LEU A CA 1
ATOM 816 C C . LEU A 1 108 ? -5.853 10.334 -2.330 1.00 94.12 108 LEU A C 1
ATOM 818 O O . LEU A 1 108 ? -6.109 10.058 -1.158 1.00 94.12 108 LEU A O 1
ATOM 822 N N . VAL A 1 109 ? -4.631 10.681 -2.742 1.00 92.56 109 VAL A N 1
ATOM 823 C CA . VAL A 1 109 ? -3.485 10.807 -1.833 1.00 92.56 109 VAL A CA 1
ATOM 824 C C . VAL A 1 109 ? -3.753 11.879 -0.781 1.00 92.56 109 VAL A C 1
ATOM 826 O O . VAL A 1 109 ? -3.598 11.620 0.412 1.00 92.56 109 VAL A O 1
ATOM 829 N N . ARG A 1 110 ? -4.202 13.065 -1.202 1.00 92.50 110 ARG A N 1
ATOM 830 C CA . ARG A 1 110 ? -4.500 14.193 -0.314 1.00 92.50 110 ARG A CA 1
ATOM 831 C C . ARG A 1 110 ? -5.611 13.855 0.675 1.00 92.50 110 ARG A C 1
ATOM 833 O O . ARG A 1 110 ? -5.460 14.106 1.868 1.00 92.50 110 ARG A O 1
ATOM 840 N N . ALA A 1 111 ? -6.693 13.235 0.204 1.00 91.56 111 ALA A N 1
ATOM 841 C CA . ALA A 1 111 ? -7.802 12.832 1.059 1.00 91.56 111 ALA A CA 1
ATOM 842 C C . ALA A 1 111 ? -7.392 11.749 2.071 1.00 91.56 111 ALA A C 1
ATOM 844 O O . ALA A 1 111 ? -7.771 11.827 3.238 1.00 91.56 111 ALA A O 1
ATOM 845 N N . ALA A 1 112 ? -6.593 10.760 1.657 1.00 91.50 112 ALA A N 1
ATOM 846 C CA . ALA A 1 112 ? -6.059 9.746 2.562 1.00 91.50 112 ALA A CA 1
ATOM 847 C C . ALA A 1 112 ? -5.103 10.357 3.597 1.00 91.50 112 ALA A C 1
ATOM 849 O O . ALA A 1 112 ? -5.252 10.086 4.784 1.00 91.50 112 ALA A O 1
ATOM 850 N N . LYS A 1 113 ? -4.176 11.229 3.176 1.00 92.50 113 LYS A N 1
ATOM 851 C CA . LYS A 1 113 ? -3.268 11.952 4.079 1.00 92.50 113 LYS A CA 1
ATOM 852 C C . LYS A 1 113 ? -4.047 12.746 5.129 1.00 92.50 113 LYS A C 1
ATOM 854 O O . LYS A 1 113 ? -3.769 12.603 6.315 1.00 92.50 113 LYS A O 1
ATOM 859 N N . ALA A 1 114 ? -5.063 13.502 4.712 1.00 89.38 114 ALA A N 1
ATOM 860 C CA . ALA A 1 114 ? -5.913 14.251 5.633 1.00 89.38 114 ALA A CA 1
ATOM 861 C C . ALA A 1 114 ? -6.631 13.332 6.637 1.00 89.38 114 ALA A C 1
ATOM 863 O O . ALA A 1 114 ? -6.695 13.654 7.820 1.00 89.38 114 ALA A O 1
ATOM 864 N N . GLN A 1 115 ? -7.131 12.170 6.201 1.00 86.00 1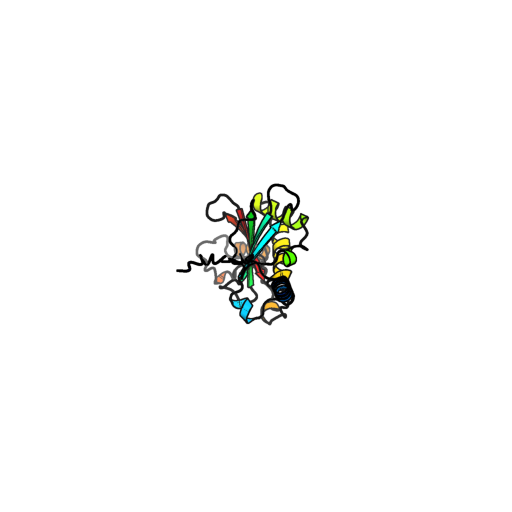15 GLN A N 1
ATOM 865 C CA . GLN A 1 115 ? -7.737 11.183 7.103 1.00 86.00 115 GLN A CA 1
ATOM 866 C C . GLN A 1 115 ? -6.743 10.616 8.124 1.00 86.00 115 GLN A C 1
ATOM 868 O O . GLN A 1 115 ? -7.125 10.403 9.270 1.00 86.00 115 GLN A O 1
ATOM 873 N N . ILE A 1 116 ? -5.479 10.412 7.740 1.00 87.12 116 ILE A N 1
ATOM 874 C CA . ILE A 1 116 ? -4.427 9.956 8.661 1.00 87.12 116 ILE A CA 1
ATOM 875 C C . ILE A 1 116 ? -4.118 11.041 9.696 1.00 87.12 116 ILE A C 1
ATOM 877 O O . ILE A 1 116 ? -4.106 10.765 10.890 1.00 87.12 116 ILE A O 1
ATOM 881 N N . GLU A 1 117 ? -3.902 12.278 9.248 1.00 85.88 117 GLU A N 1
ATOM 882 C CA . GLU A 1 117 ? -3.506 13.392 10.121 1.00 85.88 117 GLU A CA 1
ATOM 883 C C . GLU A 1 117 ? -4.616 13.811 11.089 1.00 85.88 117 GLU A C 1
ATOM 885 O O . GLU A 1 117 ? -4.339 14.209 12.216 1.00 85.88 117 GLU A O 1
ATOM 890 N N . THR A 1 118 ? -5.876 13.720 10.660 1.00 80.19 118 THR A N 1
ATOM 891 C CA . THR A 1 118 ? -7.033 14.121 11.476 1.00 80.19 118 THR A CA 1
ATOM 892 C C . THR A 1 118 ? -7.669 12.967 12.247 1.00 80.19 118 THR A C 1
ATOM 894 O O . THR A 1 118 ? -8.470 13.206 13.147 1.00 80.19 118 THR A O 1
ATOM 897 N N . GLY A 1 119 ? -7.389 11.718 11.865 1.00 76.25 119 GLY A N 1
ATOM 898 C CA . GLY A 1 119 ? -8.101 10.532 12.349 1.00 76.25 119 GLY A CA 1
ATOM 899 C C . GLY A 1 119 ? -9.567 10.438 11.898 1.00 76.25 119 GLY A C 1
ATOM 900 O O . GLY A 1 119 ? -10.291 9.540 12.334 1.00 76.25 119 GLY A O 1
ATOM 901 N N . ALA A 1 120 ? -10.039 11.345 11.033 1.00 74.38 120 ALA A N 1
ATOM 902 C CA . ALA A 1 120 ? -11.441 11.445 10.635 1.00 74.38 120 ALA A CA 1
ATOM 903 C C . ALA A 1 120 ? -11.804 10.444 9.519 1.00 74.38 120 ALA A C 1
ATOM 905 O O . ALA A 1 120 ? -12.024 10.794 8.355 1.00 74.38 120 ALA A O 1
ATOM 906 N N . GLY A 1 121 ? -11.904 9.169 9.899 1.00 74.31 121 GLY A N 1
ATOM 907 C CA . GLY A 1 121 ? -12.337 8.072 9.033 1.00 74.31 121 GLY A CA 1
ATOM 908 C C . GLY A 1 121 ? -11.197 7.360 8.302 1.00 74.31 121 GLY A C 1
ATOM 909 O O . GLY A 1 121 ? -10.049 7.778 8.330 1.00 74.31 121 GLY A O 1
ATOM 910 N N . THR A 1 122 ? -11.523 6.241 7.651 1.00 81.94 122 THR A N 1
ATOM 911 C CA . THR A 1 122 ? -10.521 5.307 7.090 1.00 81.94 122 THR A CA 1
ATOM 912 C C . THR A 1 122 ? -10.779 4.910 5.634 1.00 81.94 122 THR A C 1
ATOM 914 O O . THR A 1 122 ? -10.014 4.158 5.029 1.00 81.94 122 THR A O 1
ATOM 917 N N . GLY A 1 123 ? -11.865 5.408 5.035 1.00 79.44 123 GLY A N 1
ATOM 918 C CA . GLY A 1 123 ? -12.314 4.979 3.709 1.00 79.44 123 GLY A CA 1
ATOM 919 C C . GLY A 1 123 ? -11.362 5.344 2.566 1.00 79.44 123 GLY A C 1
ATOM 920 O O . GLY A 1 123 ? -11.177 4.539 1.654 1.00 79.44 123 GLY A O 1
ATOM 921 N N . GLN A 1 124 ? -10.753 6.533 2.597 1.00 86.69 124 GLN A N 1
ATOM 922 C CA . GLN A 1 124 ? -9.798 6.968 1.570 1.00 86.69 124 GLN A CA 1
ATOM 923 C C . GLN A 1 124 ? -8.425 6.337 1.795 1.00 86.69 124 GLN A C 1
ATOM 925 O O . GLN A 1 124 ? -7.793 5.923 0.828 1.00 86.69 124 GLN A O 1
ATOM 930 N N . ILE A 1 125 ? -8.024 6.159 3.060 1.00 84.50 125 ILE A N 1
ATOM 931 C CA . ILE A 1 125 ? -6.826 5.396 3.449 1.00 84.50 125 ILE A CA 1
ATOM 932 C C . ILE A 1 125 ? -6.876 3.992 2.836 1.00 84.50 125 ILE A C 1
ATOM 934 O O . ILE A 1 125 ? -5.959 3.579 2.126 1.00 84.50 125 ILE A O 1
ATOM 938 N N . LEU A 1 126 ? -7.995 3.287 3.024 1.00 85.50 126 LEU A N 1
ATOM 939 C CA . LEU A 1 126 ? -8.185 1.951 2.470 1.00 85.50 126 LEU A CA 1
ATOM 940 C C . LEU A 1 126 ? -8.171 1.937 0.933 1.00 85.50 126 LEU A C 1
ATOM 942 O O . LEU A 1 126 ? -7.593 1.035 0.327 1.00 85.50 126 LEU A O 1
ATOM 946 N N . LYS A 1 127 ? -8.825 2.908 0.284 1.00 87.94 127 LYS A N 1
ATOM 947 C CA . LYS A 1 127 ? -8.824 3.015 -1.184 1.00 87.94 127 LYS A CA 1
ATOM 948 C C . LYS A 1 127 ? -7.413 3.228 -1.725 1.00 87.94 127 LYS A C 1
ATOM 950 O O . LYS A 1 127 ? -7.017 2.521 -2.646 1.00 87.94 127 LYS A O 1
ATOM 955 N N . LEU A 1 128 ? -6.648 4.138 -1.123 1.00 92.25 128 LEU A N 1
ATOM 956 C CA . LEU A 1 128 ? -5.262 4.390 -1.504 1.00 92.25 128 LEU A CA 1
ATOM 957 C C . LEU A 1 128 ? -4.398 3.135 -1.332 1.00 92.25 128 LEU A C 1
ATOM 959 O O . LEU A 1 128 ? -3.701 2.737 -2.264 1.00 92.25 128 LEU A O 1
ATOM 963 N N . ALA A 1 129 ? -4.497 2.464 -0.183 1.00 88.19 129 ALA A N 1
ATOM 964 C CA .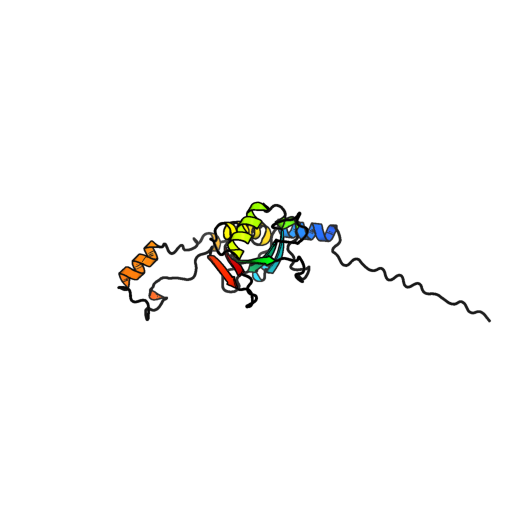 ALA A 1 129 ? -3.752 1.237 0.079 1.00 88.19 129 ALA A CA 1
ATOM 965 C C . ALA A 1 129 ? -4.063 0.130 -0.944 1.00 88.19 129 ALA A C 1
ATOM 967 O O . ALA A 1 129 ? -3.153 -0.558 -1.405 1.00 88.19 129 ALA A O 1
ATOM 968 N N . LYS A 1 130 ? -5.326 -0.008 -1.370 1.00 87.50 130 LYS A N 1
ATOM 969 C CA . LYS A 1 130 ? -5.718 -0.948 -2.436 1.00 87.50 130 LYS A CA 1
ATOM 970 C C . LYS A 1 130 ? -5.117 -0.588 -3.795 1.00 87.50 130 LYS A C 1
ATOM 972 O O . LYS A 1 130 ? -4.668 -1.485 -4.506 1.00 87.50 130 LYS A O 1
ATOM 977 N N . GLU A 1 131 ? -5.082 0.692 -4.161 1.00 91.31 131 GLU A N 1
ATOM 978 C CA . GLU A 1 131 ? -4.471 1.132 -5.422 1.00 91.31 131 GLU A CA 1
ATOM 979 C C . GLU A 1 131 ? -2.955 0.879 -5.441 1.00 91.31 131 GLU A C 1
ATOM 981 O O . GLU A 1 131 ? -2.426 0.406 -6.451 1.00 91.31 131 GLU A O 1
ATOM 986 N N . ILE A 1 132 ? -2.273 1.117 -4.316 1.00 90.75 132 ILE A N 1
ATOM 987 C CA . ILE A 1 132 ? -0.850 0.794 -4.133 1.00 90.75 132 ILE A CA 1
ATOM 988 C C . ILE A 1 132 ? -0.636 -0.717 -4.247 1.00 90.75 132 ILE A C 1
ATOM 990 O O . ILE A 1 132 ? 0.217 -1.173 -5.010 1.00 90.75 132 ILE A O 1
ATOM 994 N N . ALA A 1 133 ? -1.441 -1.509 -3.539 1.00 87.12 133 ALA A N 1
ATOM 995 C CA . ALA A 1 133 ? -1.361 -2.964 -3.547 1.00 87.12 133 ALA A CA 1
ATOM 996 C C . ALA A 1 133 ? -1.533 -3.560 -4.946 1.00 87.12 133 ALA A C 1
ATOM 998 O O . ALA A 1 133 ? -0.763 -4.430 -5.359 1.00 87.12 133 ALA A O 1
ATOM 999 N N . LYS A 1 134 ? -2.525 -3.059 -5.693 1.00 84.62 134 LYS A N 1
ATOM 1000 C CA . LYS A 1 134 ? -2.820 -3.478 -7.065 1.00 84.62 134 LYS A CA 1
ATOM 1001 C C . LYS A 1 134 ? -1.632 -3.290 -8.005 1.00 84.62 134 LYS A C 1
ATOM 1003 O O . LYS A 1 134 ? -1.538 -4.050 -8.956 1.00 84.62 134 LYS A O 1
ATOM 1008 N N . ARG A 1 135 ? -0.763 -2.304 -7.751 1.00 87.06 135 ARG A N 1
ATOM 1009 C CA . ARG A 1 135 ? 0.385 -1.921 -8.598 1.00 87.06 135 ARG A CA 1
ATOM 1010 C C . ARG A 1 135 ? 1.727 -2.484 -8.129 1.00 87.06 135 ARG A C 1
ATOM 1012 O O . ARG A 1 135 ? 2.719 -2.353 -8.833 1.00 87.06 135 ARG A O 1
ATOM 1019 N N . THR A 1 136 ? 1.764 -3.100 -6.951 1.00 87.69 136 THR A N 1
ATOM 1020 C CA . THR A 1 136 ? 3.007 -3.569 -6.325 1.00 87.69 136 THR A CA 1
ATOM 1021 C C . THR A 1 136 ? 2.937 -5.062 -6.038 1.00 87.69 136 THR A C 1
ATOM 1023 O O . THR A 1 136 ? 3.446 -5.872 -6.808 1.00 87.69 136 THR A O 1
ATOM 1026 N N . TYR A 1 137 ? 2.271 -5.442 -4.951 1.00 84.12 137 TYR A N 1
ATOM 1027 C CA . TYR A 1 137 ? 2.202 -6.823 -4.512 1.00 84.12 137 TYR A CA 1
ATOM 1028 C C . TYR A 1 137 ? 1.265 -7.647 -5.390 1.00 84.12 137 TYR A C 1
ATOM 1030 O O . TYR A 1 137 ? 1.642 -8.713 -5.850 1.00 84.12 137 TYR A O 1
ATOM 1038 N N . CYS A 1 138 ? 0.046 -7.181 -5.662 1.00 82.38 138 CYS A N 1
ATOM 1039 C CA . CYS A 1 138 ? -0.990 -8.007 -6.288 1.00 82.38 138 CYS A CA 1
ATOM 1040 C C . CYS A 1 138 ? -0.864 -8.135 -7.818 1.00 82.38 138 CYS A C 1
ATOM 1042 O O . CYS A 1 138 ? -1.552 -8.970 -8.405 1.00 82.38 138 CYS A O 1
ATOM 1044 N N . VAL A 1 139 ? 0.007 -7.351 -8.464 1.00 81.94 139 VAL A N 1
ATOM 1045 C CA . VAL A 1 139 ? 0.242 -7.420 -9.918 1.00 81.94 139 VAL A CA 1
ATOM 1046 C C . VAL A 1 139 ? 0.656 -8.830 -10.323 1.00 81.94 139 VAL A C 1
ATOM 1048 O O . VAL A 1 139 ? 1.413 -9.485 -9.603 1.00 81.94 139 VAL A O 1
ATOM 1051 N N . GLY A 1 140 ? 0.138 -9.299 -11.461 1.00 66.94 140 GLY A N 1
ATOM 1052 C CA . GLY A 1 140 ? 0.539 -10.566 -12.077 1.00 66.94 140 GLY A CA 1
ATOM 1053 C C . GLY A 1 140 ? 0.212 -11.816 -11.258 1.00 66.94 140 GLY A C 1
ATOM 1054 O O . GLY A 1 140 ? 0.553 -12.921 -11.675 1.00 66.94 140 GLY A O 1
ATOM 1055 N N . ARG A 1 141 ? -0.448 -11.681 -10.098 1.00 70.38 141 ARG A N 1
ATOM 1056 C CA . ARG A 1 141 ? -0.803 -12.833 -9.274 1.00 70.38 141 ARG A CA 1
ATOM 1057 C C . ARG A 1 141 ? -1.999 -13.548 -9.881 1.00 70.38 141 ARG A C 1
ATOM 1059 O O . ARG A 1 141 ? -3.034 -12.937 -10.137 1.00 70.38 141 ARG A O 1
ATOM 1066 N N . GLN A 1 142 ? -1.871 -14.855 -10.052 1.00 62.06 142 GLN A N 1
ATOM 1067 C CA . GLN A 1 142 ? -3.017 -15.706 -10.335 1.00 62.06 142 GLN A CA 1
ATOM 1068 C C . GLN A 1 142 ? -3.809 -15.953 -9.047 1.00 62.06 142 GLN A C 1
ATOM 1070 O O . GLN A 1 142 ? -3.246 -15.983 -7.950 1.00 62.06 142 GLN A O 1
ATOM 1075 N N . VAL A 1 143 ? -5.126 -16.103 -9.184 1.00 60.09 143 VAL A N 1
ATOM 1076 C CA . VAL A 1 143 ? -6.014 -16.433 -8.065 1.00 60.09 143 VAL A CA 1
ATOM 1077 C C . VAL A 1 143 ? -5.668 -17.840 -7.579 1.00 60.09 143 VAL A C 1
ATOM 1079 O O . VAL A 1 143 ? -5.822 -18.815 -8.311 1.00 60.09 143 VAL A O 1
ATOM 1082 N N . GLY A 1 144 ? -5.179 -17.939 -6.349 1.00 54.34 144 GLY A N 1
ATOM 1083 C CA . GLY A 1 144 ? -4.844 -19.188 -5.682 1.00 54.34 144 GLY A CA 1
ATOM 1084 C C . GLY A 1 144 ? -5.987 -19.717 -4.816 1.00 54.34 144 GLY A C 1
ATOM 1085 O O . GLY A 1 144 ? -6.966 -19.035 -4.514 1.00 54.34 144 GLY A O 1
ATOM 1086 N N . VAL A 1 145 ? -5.834 -20.951 -4.333 1.00 53.72 145 VAL A N 1
ATOM 1087 C CA . VAL A 1 145 ? -6.839 -21.645 -3.500 1.00 53.72 145 VAL A CA 1
ATOM 1088 C C . VAL A 1 145 ? -7.203 -20.858 -2.228 1.00 53.72 145 VAL A C 1
ATOM 1090 O O . VAL A 1 145 ? -8.335 -20.927 -1.748 1.00 53.72 145 VAL A O 1
ATOM 1093 N N . TYR A 1 146 ? -6.263 -20.087 -1.673 1.00 55.75 146 TYR A N 1
ATOM 1094 C CA . TYR A 1 146 ? -6.493 -19.264 -0.482 1.00 55.75 146 TYR A CA 1
ATOM 1095 C C . TYR A 1 146 ? -7.346 -18.021 -0.755 1.00 55.75 146 TYR A C 1
ATOM 1097 O O . TYR A 1 146 ? -7.992 -17.523 0.168 1.00 55.75 146 TYR A O 1
ATOM 1105 N N . ASP A 1 147 ? -7.418 -17.558 -2.000 1.00 54.16 147 ASP A N 1
ATOM 1106 C CA . ASP A 1 147 ? -8.131 -16.338 -2.402 1.00 54.16 147 ASP A CA 1
ATOM 1107 C C . ASP A 1 147 ? -9.628 -16.586 -2.527 1.00 54.16 147 ASP A C 1
ATOM 1109 O O . ASP A 1 147 ? -10.439 -15.749 -2.141 1.00 54.16 147 ASP A O 1
ATOM 1113 N N . LEU A 1 148 ? -9.974 -17.802 -2.953 1.00 49.38 148 LEU A N 1
ATOM 1114 C CA . LEU A 1 148 ? -11.340 -18.307 -3.073 1.00 49.38 148 LEU A CA 1
ATOM 1115 C C . LEU A 1 148 ? -12.030 -18.492 -1.715 1.00 49.38 148 LEU A C 1
ATOM 1117 O O . LEU A 1 148 ? -13.256 -18.568 -1.634 1.00 49.38 148 LEU A O 1
ATOM 1121 N N . LYS A 1 149 ? -11.257 -18.560 -0.624 1.00 50.66 149 LYS A N 1
ATOM 1122 C CA . LYS A 1 149 ? -11.814 -18.581 0.730 1.00 50.66 149 LYS A CA 1
ATOM 1123 C C . LYS A 1 149 ? -12.242 -17.167 1.102 1.00 50.66 149 LYS A C 1
ATOM 1125 O O . LYS A 1 149 ? -11.398 -16.277 1.233 1.00 50.66 149 LYS A O 1
ATOM 1130 N N . GLY A 1 150 ? -13.549 -16.989 1.299 1.00 43.44 150 GLY A N 1
ATOM 1131 C CA . GLY A 1 150 ? -14.134 -15.718 1.709 1.00 43.44 150 GLY A CA 1
ATOM 1132 C C . GLY A 1 150 ? -13.414 -15.136 2.923 1.00 43.44 150 GLY A C 1
ATOM 1133 O O . GLY A 1 150 ? -13.182 -15.823 3.922 1.00 43.44 150 GLY A O 1
ATOM 1134 N N . THR A 1 151 ? -13.046 -13.861 2.832 1.00 44.34 151 THR A N 1
ATOM 1135 C CA . THR A 1 151 ? -12.514 -13.109 3.964 1.00 44.34 151 THR A CA 1
ATOM 1136 C C . THR A 1 151 ? -13.631 -13.010 4.996 1.00 44.34 151 THR A C 1
ATOM 1138 O O . THR A 1 151 ? -14.695 -12.471 4.699 1.00 44.34 151 THR A O 1
ATOM 1141 N N . LYS A 1 152 ? -13.467 -13.623 6.175 1.00 44.78 152 LYS A N 1
ATOM 1142 C CA . LYS A 1 152 ? -14.538 -13.640 7.181 1.00 44.78 152 LYS A CA 1
ATOM 1143 C C . LYS A 1 152 ? -14.884 -12.207 7.583 1.00 44.78 152 LYS A C 1
ATOM 1145 O O . LYS A 1 152 ? -14.002 -11.440 7.938 1.00 44.78 152 LYS A O 1
ATOM 1150 N N . ILE A 1 153 ? -16.176 -11.883 7.554 1.00 40.44 153 ILE A N 1
ATOM 1151 C CA . ILE A 1 153 ? -16.775 -10.611 7.967 1.00 40.44 153 ILE A CA 1
ATOM 1152 C C . ILE A 1 153 ? -17.633 -10.923 9.229 1.00 40.44 153 ILE A C 1
ATOM 1154 O O . ILE A 1 153 ? -1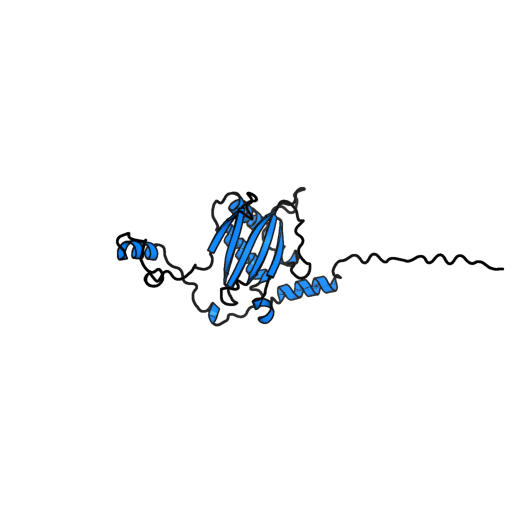8.808 -11.221 9.114 1.00 40.44 153 ILE A O 1
ATOM 1158 N N . SER A 1 154 ? -17.093 -10.838 10.462 1.00 48.91 154 SER A N 1
ATOM 1159 C CA . SER A 1 154 ? -17.815 -10.799 11.780 1.00 48.91 154 SER A CA 1
ATOM 1160 C C . SER A 1 154 ? -18.847 -9.655 11.977 1.00 48.91 154 SER A C 1
ATOM 1162 O O . SER A 1 154 ? -18.501 -8.580 12.465 1.00 48.91 154 SER A O 1
ATOM 1164 N N . ASP A 1 155 ? -20.040 -9.785 11.390 1.00 43.69 155 ASP A N 1
ATOM 1165 C CA . ASP A 1 155 ? -21.058 -8.717 11.275 1.00 43.69 155 ASP A CA 1
ATOM 1166 C C . ASP A 1 155 ? -21.348 -8.020 12.638 1.00 43.69 155 ASP A C 1
ATOM 1168 O O . ASP A 1 155 ? -21.275 -8.688 13.666 1.00 43.69 155 ASP A O 1
ATOM 1172 N N . PRO A 1 156 ? -21.657 -6.709 12.713 1.00 46.00 156 PRO A N 1
ATOM 1173 C CA . PRO A 1 156 ? -22.028 -6.052 13.976 1.00 46.00 156 PRO A CA 1
ATOM 1174 C C . PRO A 1 156 ? -23.163 -6.755 14.749 1.00 46.00 156 PRO A C 1
ATOM 1176 O O . PRO A 1 156 ? -23.112 -6.853 15.975 1.00 46.00 156 PRO A O 1
ATOM 1179 N N . ALA A 1 157 ? -24.144 -7.344 14.060 1.00 47.34 157 ALA A N 1
ATOM 1180 C CA . ALA A 1 157 ? -25.183 -8.181 14.662 1.00 47.34 157 ALA A CA 1
ATOM 1181 C C . ALA A 1 157 ? -24.653 -9.534 15.177 1.00 47.34 157 ALA A C 1
ATOM 1183 O O . ALA A 1 157 ? -25.325 -10.216 15.951 1.00 47.34 157 ALA A O 1
ATOM 1184 N N . SER A 1 158 ? -23.439 -9.931 14.799 1.00 50.09 158 SER A N 1
ATOM 1185 C CA . SER A 1 158 ? -22.718 -11.058 15.393 1.00 50.09 158 SER A CA 1
ATOM 1186 C C . SER A 1 158 ? -22.091 -10.668 16.741 1.00 50.09 158 SER A C 1
ATOM 1188 O O . SER A 1 158 ? -22.092 -11.488 17.650 1.00 50.09 158 SER A O 1
ATOM 1190 N N . ILE A 1 159 ? -21.666 -9.408 16.927 1.00 50.56 159 ILE A N 1
ATOM 1191 C CA . ILE A 1 159 ? -21.223 -8.864 18.231 1.00 50.56 159 ILE A CA 1
ATOM 1192 C C . ILE A 1 159 ? -22.409 -8.736 19.197 1.00 50.56 159 ILE A C 1
ATOM 1194 O O . ILE A 1 159 ? -22.319 -9.162 20.347 1.00 50.56 159 ILE A O 1
ATOM 1198 N N . ALA A 1 160 ? -23.556 -8.242 18.720 1.00 52.31 160 ALA A N 1
ATOM 1199 C CA . ALA A 1 160 ? -24.781 -8.179 19.521 1.00 52.31 160 ALA A CA 1
ATOM 1200 C C . ALA A 1 160 ? -25.266 -9.574 19.963 1.00 52.31 160 ALA A C 1
ATOM 1202 O O . ALA A 1 160 ? -25.684 -9.755 21.106 1.00 52.31 160 ALA A O 1
ATOM 1203 N N . ARG A 1 161 ? -25.142 -10.588 19.094 1.00 50.47 161 ARG A N 1
ATOM 1204 C CA . ARG A 1 161 ? -25.423 -11.992 19.442 1.00 50.47 161 ARG A CA 1
ATOM 1205 C C . ARG A 1 161 ? -24.481 -12.537 20.518 1.00 50.47 161 ARG A C 1
ATOM 1207 O O . ARG A 1 161 ? -24.932 -13.306 21.355 1.00 50.47 161 ARG A O 1
ATOM 1214 N N . ILE A 1 162 ? -23.218 -12.112 20.539 1.00 47.97 162 ILE A N 1
ATOM 1215 C CA . ILE A 1 162 ? -22.247 -12.487 21.581 1.00 47.97 162 ILE A CA 1
ATOM 1216 C C . ILE A 1 162 ? -22.605 -11.840 22.925 1.00 47.97 162 ILE A C 1
ATOM 1218 O O . ILE A 1 162 ? -22.594 -12.516 23.951 1.00 47.97 162 ILE A O 1
ATOM 1222 N N . MET A 1 163 ? -22.986 -10.558 22.928 1.00 49.84 163 MET A N 1
ATOM 1223 C CA . MET A 1 163 ? -23.458 -9.880 24.143 1.00 49.84 163 MET A CA 1
ATOM 1224 C C . MET A 1 163 ? -24.727 -10.530 24.705 1.00 49.84 163 MET A C 1
ATOM 1226 O O . MET A 1 163 ? -24.840 -10.697 25.918 1.00 49.84 163 MET A O 1
ATOM 1230 N N . ALA A 1 164 ? -25.646 -10.936 23.822 1.00 57.00 164 ALA A N 1
ATOM 1231 C CA . ALA A 1 164 ? -26.871 -11.634 24.193 1.00 57.00 164 ALA A CA 1
ATOM 1232 C C . ALA A 1 164 ? -26.611 -13.065 24.698 1.00 57.00 164 ALA A C 1
ATOM 1234 O O . ALA A 1 164 ? -27.217 -13.476 25.683 1.00 57.00 164 ALA A O 1
ATOM 1235 N N . ALA A 1 165 ? -25.697 -13.812 24.068 1.00 52.38 165 ALA A N 1
ATOM 1236 C CA . ALA A 1 165 ? -25.370 -15.186 24.456 1.00 52.38 165 ALA A CA 1
ATOM 1237 C C . ALA A 1 165 ? -24.604 -15.274 25.787 1.00 52.38 165 ALA A C 1
ATOM 1239 O O . ALA A 1 165 ? -24.783 -16.236 26.527 1.00 52.38 165 ALA A O 1
ATOM 1240 N N . ASN A 1 166 ? -23.797 -14.258 26.115 1.00 50.28 166 ASN A N 1
ATOM 1241 C CA . ASN A 1 166 ? -22.969 -14.236 27.327 1.00 50.28 166 ASN A CA 1
ATOM 1242 C C . ASN A 1 166 ? -23.517 -13.328 28.439 1.00 50.28 166 ASN A C 1
ATOM 1244 O O . ASN A 1 166 ? -22.807 -13.050 29.407 1.00 50.28 166 ASN A O 1
ATOM 1248 N N . GLY A 1 167 ? -24.745 -12.816 28.297 1.00 53.59 167 GLY A N 1
ATOM 1249 C CA . GLY A 1 167 ? -25.398 -11.987 29.317 1.00 53.59 167 GLY A CA 1
ATOM 1250 C C . GLY A 1 167 ? -24.596 -10.749 29.740 1.00 53.59 167 GLY A C 1
ATOM 1251 O O . GLY A 1 167 ? -24.711 -10.309 30.879 1.00 53.59 167 GLY A O 1
ATOM 1252 N N . GLY A 1 168 ? -23.748 -10.211 28.856 1.00 50.47 168 GLY A N 1
ATOM 1253 C CA . GLY A 1 168 ? -22.892 -9.055 29.147 1.00 50.47 168 GLY A CA 1
ATOM 1254 C C . GLY A 1 168 ? -21.573 -9.340 29.884 1.00 50.47 168 GLY A C 1
ATOM 1255 O O . GLY A 1 168 ? -20.834 -8.392 30.140 1.00 50.47 168 GLY A O 1
ATOM 1256 N N . ASN A 1 169 ? -21.217 -10.597 30.180 1.00 45.44 169 ASN A N 1
ATOM 1257 C CA . ASN A 1 169 ? -19.935 -10.931 30.816 1.00 45.44 169 ASN A CA 1
ATOM 1258 C C . ASN A 1 169 ? -18.853 -11.272 29.776 1.00 45.44 169 ASN A C 1
ATOM 1260 O O . ASN A 1 169 ? -18.913 -12.299 29.103 1.00 45.44 169 ASN A O 1
ATOM 1264 N N . ILE A 1 170 ? -17.854 -10.393 29.645 1.00 45.75 170 ILE A N 1
ATOM 1265 C CA . ILE A 1 170 ? -16.784 -10.487 28.628 1.00 45.75 170 ILE A CA 1
ATOM 1266 C C . ILE A 1 170 ? -15.438 -10.919 29.253 1.00 45.75 170 ILE A C 1
ATOM 1268 O O . ILE A 1 170 ? -14.513 -11.314 28.547 1.00 45.75 170 ILE A O 1
ATOM 1272 N N . LEU A 1 171 ? -15.320 -10.919 30.585 1.00 36.84 171 LEU A N 1
ATOM 1273 C CA . LEU A 1 171 ? -14.092 -11.281 31.298 1.00 36.84 171 LEU A CA 1
ATOM 1274 C C . LEU A 1 171 ? -14.163 -12.737 31.785 1.00 36.84 171 LEU A C 1
ATOM 1276 O O . LEU A 1 171 ? -14.959 -13.061 32.661 1.00 36.84 171 LEU A O 1
ATOM 1280 N N . GLY A 1 172 ? -13.333 -13.611 31.206 1.00 38.06 172 GLY A N 1
ATOM 1281 C CA . GLY A 1 172 ? -13.203 -15.025 31.595 1.00 38.06 172 GLY A CA 1
ATOM 1282 C C . GLY A 1 172 ? -13.756 -16.043 30.590 1.00 38.06 172 GLY A C 1
ATOM 1283 O O . GLY A 1 172 ? -13.492 -17.234 30.733 1.00 38.06 172 GLY A O 1
ATOM 1284 N N . ALA A 1 173 ? -14.462 -15.603 29.545 1.00 43.50 173 ALA A N 1
ATOM 1285 C CA . ALA A 1 173 ? -14.832 -16.478 28.436 1.00 43.50 173 ALA A CA 1
ATOM 1286 C C . ALA A 1 173 ? -13.605 -16.745 27.550 1.00 43.50 173 ALA A C 1
ATOM 1288 O O . ALA A 1 173 ? -12.920 -15.817 27.114 1.00 43.50 173 ALA A O 1
ATOM 1289 N N . ASN A 1 174 ? -13.321 -18.017 27.274 1.00 40.62 174 ASN A N 1
ATOM 1290 C CA . ASN A 1 174 ? -12.252 -18.394 26.362 1.00 40.62 174 ASN A CA 1
ATOM 1291 C C . ASN A 1 174 ? -12.590 -17.855 24.963 1.00 40.62 174 ASN A C 1
ATOM 1293 O O . ASN A 1 174 ? -13.581 -18.251 24.354 1.00 40.62 174 ASN A O 1
ATOM 1297 N N . ILE A 1 175 ? -11.778 -16.932 24.443 1.00 44.34 175 ILE A N 1
ATOM 1298 C CA . ILE A 1 175 ? -12.015 -16.258 23.154 1.00 44.34 175 ILE A CA 1
ATOM 1299 C C . ILE A 1 175 ? -12.108 -17.272 21.992 1.00 44.34 175 ILE A C 1
ATOM 1301 O O . ILE A 1 175 ? -12.750 -17.003 20.976 1.00 44.34 175 ILE A O 1
ATOM 1305 N N . GLY A 1 176 ? -11.534 -18.472 22.160 1.00 41.78 176 GLY A N 1
ATOM 1306 C CA . GLY A 1 176 ? -11.689 -19.598 21.236 1.00 41.78 176 GLY A CA 1
ATOM 1307 C C . GLY A 1 176 ? -13.115 -20.163 21.147 1.00 41.78 176 GLY A C 1
ATOM 1308 O O . GLY A 1 176 ? -13.535 -20.535 20.051 1.00 41.78 176 GLY A O 1
ATOM 1309 N N . ASP A 1 177 ? -13.871 -20.146 22.249 1.00 38.28 177 ASP A N 1
ATOM 1310 C CA . ASP A 1 177 ? -15.263 -20.622 22.331 1.00 38.28 177 ASP A CA 1
ATOM 1311 C C . ASP A 1 177 ? -16.262 -19.565 21.829 1.00 38.28 177 ASP A C 1
ATOM 1313 O O . ASP A 1 177 ? -17.382 -19.881 21.433 1.00 38.28 177 ASP A O 1
ATOM 1317 N N . LEU A 1 178 ? -15.831 -18.299 21.755 1.00 42.16 178 LEU A N 1
ATOM 1318 C CA . LEU A 1 178 ? -16.625 -17.176 21.242 1.00 42.16 178 LEU A CA 1
ATOM 1319 C C . LEU A 1 178 ? -16.727 -17.144 19.711 1.00 42.16 178 LEU A C 1
ATOM 1321 O O . LEU A 1 178 ? -17.387 -16.269 19.155 1.00 42.16 178 LEU A O 1
ATOM 1325 N N . ASN A 1 179 ? -16.054 -18.057 19.003 1.00 39.47 179 ASN A N 1
ATOM 1326 C CA . ASN A 1 179 ? -15.960 -18.082 17.537 1.00 39.47 179 ASN A CA 1
ATOM 1327 C C . ASN A 1 179 ? -15.523 -16.729 16.913 1.00 39.47 179 ASN A C 1
ATOM 1329 O O . ASN A 1 179 ? -15.648 -16.516 15.703 1.00 39.47 179 ASN A O 1
ATOM 1333 N N . VAL A 1 180 ? -14.961 -15.821 17.722 1.00 41.62 180 VAL A N 1
ATOM 1334 C CA . VAL A 1 180 ? -14.367 -14.549 17.300 1.00 41.62 180 VAL A CA 1
ATOM 1335 C C . VAL A 1 180 ? -12.947 -14.856 16.836 1.00 41.62 180 VAL A C 1
ATOM 1337 O O . VAL A 1 180 ? -11.962 -14.668 17.544 1.00 41.62 180 VAL A O 1
ATOM 1340 N N . LYS A 1 181 ? -12.825 -15.421 15.633 1.00 44.31 181 LYS A N 1
ATOM 1341 C CA . LYS A 1 181 ? -11.517 -15.609 15.000 1.00 44.31 181 LYS A CA 1
ATOM 1342 C C . LYS A 1 181 ? -11.075 -14.330 14.289 1.00 44.31 181 LYS A C 1
ATOM 1344 O O . LYS A 1 181 ? -11.696 -13.949 13.302 1.00 44.31 181 LYS A O 1
ATOM 1349 N N . LYS A 1 182 ? -9.966 -13.785 14.813 1.00 49.09 182 LYS A N 1
ATOM 1350 C CA . LYS A 1 182 ? -8.815 -13.127 14.163 1.00 49.09 182 LYS A CA 1
ATOM 1351 C C . LYS A 1 182 ? -9.149 -12.261 12.942 1.00 49.09 182 LYS A C 1
ATOM 1353 O O . LYS A 1 182 ? -9.399 -12.790 11.865 1.00 49.09 182 LYS A O 1
ATOM 1358 N N . GLU A 1 183 ? -9.144 -10.954 13.206 1.00 44.66 183 GLU A N 1
ATOM 1359 C CA . GLU A 1 183 ? -9.164 -9.773 12.330 1.00 44.66 183 GLU A CA 1
ATOM 1360 C C . GLU A 1 183 ? -9.491 -9.971 10.844 1.00 44.66 183 GLU A C 1
ATOM 1362 O O . GLU A 1 183 ? -8.813 -10.652 10.072 1.00 44.66 183 GLU A O 1
ATOM 1367 N N . ARG A 1 184 ? -10.571 -9.297 10.440 1.00 52.84 184 ARG A N 1
ATOM 1368 C CA . ARG A 1 184 ? -11.084 -9.284 9.073 1.00 52.84 184 ARG A CA 1
ATOM 1369 C C . ARG A 1 184 ? -10.232 -8.368 8.211 1.00 52.84 184 ARG A C 1
ATOM 1371 O O . ARG A 1 184 ? -10.128 -7.190 8.507 1.00 52.84 184 ARG A O 1
ATOM 1378 N N . ILE A 1 185 ? -9.784 -8.833 7.060 1.00 57.09 185 ILE A N 1
ATOM 1379 C CA . ILE A 1 185 ? -9.206 -7.934 6.064 1.00 57.09 185 ILE A CA 1
ATOM 1380 C C . ILE A 1 185 ? -10.309 -7.356 5.162 1.00 57.09 185 ILE A C 1
ATOM 1382 O O . ILE A 1 185 ? -11.169 -8.109 4.701 1.00 57.09 185 ILE A O 1
ATOM 1386 N N . PRO A 1 186 ? -10.309 -6.046 4.868 1.00 56.97 186 PRO A N 1
ATOM 1387 C CA . PRO A 1 186 ? -9.287 -5.063 5.223 1.00 56.97 186 PRO A CA 1
ATOM 1388 C C . PRO A 1 186 ? -9.481 -4.397 6.593 1.00 56.97 186 PRO A C 1
ATOM 1390 O O . PRO A 1 186 ? -10.566 -3.886 6.873 1.00 56.97 186 PRO A O 1
ATOM 1393 N N . VAL A 1 187 ? -8.412 -4.339 7.395 1.00 74.69 187 VAL A N 1
ATOM 1394 C CA . VAL A 1 187 ? -8.336 -3.505 8.611 1.00 74.69 187 VAL A CA 1
ATOM 1395 C C . VAL A 1 187 ? -7.483 -2.284 8.297 1.00 74.69 187 VAL A C 1
ATOM 1397 O O . VAL A 1 187 ? -6.450 -2.415 7.646 1.00 74.69 187 VAL A O 1
ATOM 1400 N N . VAL A 1 188 ? -7.922 -1.111 8.750 1.00 77.69 188 VAL A N 1
ATOM 1401 C CA . VAL A 1 188 ? -7.099 0.101 8.803 1.00 77.69 188 VAL A CA 1
ATOM 1402 C C . VAL A 1 188 ? -6.889 0.429 10.273 1.00 77.69 188 VAL A C 1
ATOM 1404 O O . VAL A 1 188 ? -7.867 0.670 10.980 1.00 77.69 188 VAL A O 1
ATOM 1407 N N . GLU A 1 189 ? -5.640 0.458 10.709 1.00 81.19 189 GLU A N 1
ATOM 1408 C CA . GLU A 1 189 ? -5.246 0.845 12.058 1.00 81.19 189 GLU A CA 1
ATOM 1409 C C . GLU A 1 189 ? -4.488 2.163 12.004 1.00 81.19 189 GLU A C 1
ATOM 1411 O O . GLU A 1 189 ? -3.552 2.326 11.224 1.00 81.19 189 GLU A O 1
ATOM 1416 N N . LEU A 1 190 ? -4.903 3.121 12.828 1.00 80.06 190 LEU A N 1
ATOM 1417 C CA . LEU A 1 190 ? -4.169 4.364 13.025 1.00 80.06 190 LEU A CA 1
ATOM 1418 C C . LEU A 1 190 ? -3.338 4.229 14.292 1.00 80.06 190 LEU A C 1
ATOM 1420 O O . LEU A 1 190 ? -3.874 3.907 15.352 1.00 80.06 190 LEU A O 1
ATOM 1424 N N . LYS A 1 191 ? -2.039 4.488 14.187 1.00 82.12 191 LYS A N 1
ATOM 1425 C CA . LYS A 1 191 ? -1.113 4.416 15.318 1.00 82.12 191 LYS A CA 1
ATOM 1426 C C . LYS A 1 191 ? -0.104 5.547 15.261 1.00 82.12 191 LYS A C 1
ATOM 1428 O O . LYS A 1 191 ? 0.155 6.113 14.203 1.00 82.12 191 LYS A O 1
ATOM 1433 N N . GLU A 1 192 ? 0.475 5.876 16.403 1.00 80.62 192 GLU A N 1
ATOM 1434 C CA . GLU A 1 192 ? 1.558 6.848 16.465 1.00 80.62 192 GLU A CA 1
ATOM 1435 C C . GLU A 1 192 ? 2.882 6.196 16.052 1.00 80.62 192 GLU A C 1
ATOM 1437 O O . GLU A 1 192 ? 3.248 5.113 16.517 1.00 80.62 192 GLU A O 1
ATOM 1442 N N . TRP A 1 193 ? 3.622 6.859 15.168 1.00 77.81 193 TRP A N 1
ATOM 1443 C CA . TRP A 1 193 ? 4.924 6.397 14.721 1.00 77.81 193 TRP A CA 1
ATOM 1444 C C . TRP A 1 193 ? 5.980 6.675 15.788 1.00 77.81 193 TRP A C 1
ATOM 1446 O O . TRP A 1 193 ? 6.332 7.829 16.018 1.00 77.81 193 TRP A O 1
ATOM 1456 N N . ALA A 1 194 ? 6.516 5.620 16.406 1.00 77.31 194 ALA A N 1
ATOM 1457 C CA . ALA A 1 194 ? 7.712 5.659 17.256 1.00 77.31 194 ALA A CA 1
ATOM 1458 C C . ALA A 1 194 ? 7.729 6.783 18.320 1.00 77.31 194 ALA A C 1
ATOM 1460 O O . ALA A 1 194 ? 8.790 7.328 18.619 1.00 77.31 194 ALA A O 1
ATOM 1461 N N . ASN A 1 195 ? 6.566 7.129 18.886 1.00 71.25 195 ASN A N 1
ATOM 1462 C CA . ASN A 1 195 ? 6.389 8.218 19.861 1.00 71.25 195 ASN A CA 1
ATOM 1463 C C . ASN A 1 195 ? 6.830 9.608 19.348 1.00 71.25 195 ASN A C 1
ATOM 1465 O O . ASN A 1 195 ? 7.307 10.447 20.111 1.00 71.25 195 ASN A O 1
ATOM 1469 N N . THR A 1 196 ? 6.751 9.836 18.036 1.00 75.38 196 THR A N 1
ATOM 1470 C CA . THR A 1 196 ? 7.156 11.098 17.390 1.00 75.38 196 THR A CA 1
ATOM 1471 C C . THR A 1 196 ? 6.028 12.131 17.315 1.00 75.38 196 THR A C 1
ATOM 1473 O O . THR A 1 196 ? 6.228 13.208 16.758 1.00 75.38 196 THR A O 1
ATOM 1476 N N . GLY A 1 197 ? 4.824 11.803 17.789 1.00 76.44 197 GLY A N 1
ATOM 1477 C CA . GLY A 1 197 ? 3.603 12.583 17.581 1.00 76.44 197 GLY A CA 1
ATOM 1478 C C . GLY A 1 197 ? 3.027 12.493 16.163 1.00 76.44 197 GLY A C 1
ATOM 1479 O O . GLY A 1 197 ? 1.987 13.086 15.889 1.00 76.44 197 GLY A O 1
ATOM 1480 N N . THR A 1 198 ? 3.672 11.764 15.244 1.00 81.50 198 THR A N 1
ATOM 1481 C CA . THR A 1 198 ? 3.179 11.585 13.870 1.00 81.50 198 THR A CA 1
ATOM 1482 C C . THR A 1 198 ? 2.265 10.370 13.794 1.00 81.50 198 THR A C 1
ATOM 1484 O O . THR A 1 198 ? 2.704 9.252 14.059 1.00 81.50 198 THR A O 1
ATOM 1487 N N . ILE A 1 199 ? 1.012 10.563 13.384 1.00 85.62 199 ILE A N 1
ATOM 1488 C CA . ILE A 1 199 ? 0.084 9.455 13.134 1.00 85.62 199 ILE A CA 1
ATOM 1489 C C . ILE A 1 199 ? 0.390 8.816 11.778 1.00 85.62 199 ILE A C 1
ATOM 1491 O O . ILE A 1 199 ? 0.616 9.501 10.782 1.00 85.62 199 ILE A O 1
ATOM 1495 N N . MET A 1 200 ? 0.389 7.491 11.746 1.00 89.81 200 MET A N 1
ATOM 1496 C CA . MET A 1 200 ? 0.538 6.655 10.559 1.00 89.81 200 MET A CA 1
ATOM 1497 C C . MET A 1 200 ? -0.646 5.691 10.455 1.00 89.81 200 MET A C 1
ATOM 1499 O O . MET A 1 200 ? -1.316 5.409 11.451 1.00 89.81 200 MET A O 1
ATOM 1503 N N . ALA A 1 201 ? -0.895 5.183 9.250 1.00 87.12 201 ALA A N 1
ATOM 1504 C CA . ALA A 1 201 ? -1.892 4.152 9.007 1.00 87.12 201 ALA A CA 1
ATOM 1505 C C . ALA A 1 201 ? -1.240 2.841 8.577 1.00 87.12 201 ALA A C 1
ATOM 1507 O O . ALA A 1 201 ? -0.502 2.818 7.594 1.00 87.12 201 ALA A O 1
ATOM 1508 N N . ASP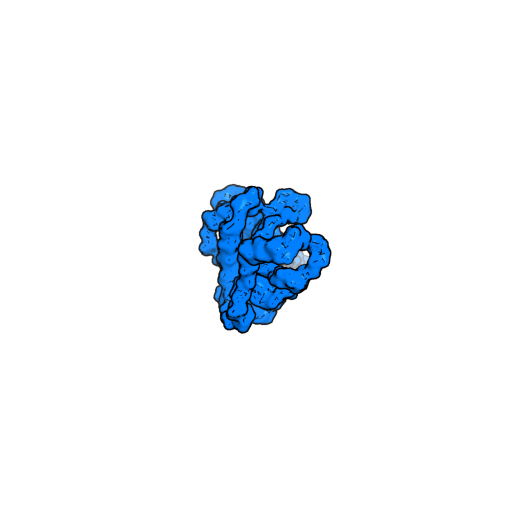 A 1 202 ? -1.604 1.757 9.250 1.00 86.94 202 ASP A N 1
ATOM 1509 C CA . ASP A 1 202 ? -1.352 0.396 8.798 1.00 86.94 202 ASP A CA 1
ATOM 1510 C C . ASP A 1 202 ? -2.623 -0.161 8.174 1.00 86.94 202 ASP A C 1
ATOM 1512 O O . ASP A 1 202 ? -3.705 -0.104 8.759 1.00 86.94 202 ASP A O 1
ATOM 1516 N N . VAL A 1 203 ? -2.508 -0.699 6.966 1.00 83.12 203 VAL A N 1
ATOM 1517 C CA . VAL A 1 203 ? -3.627 -1.322 6.269 1.00 83.12 203 VAL A CA 1
ATOM 1518 C C . VAL A 1 203 ? -3.305 -2.775 5.987 1.00 83.12 203 VAL A C 1
ATOM 1520 O O . VAL A 1 203 ? -2.465 -3.089 5.147 1.00 83.12 203 VAL A O 1
ATOM 1523 N N . HIS A 1 204 ? -4.034 -3.663 6.648 1.00 84.44 204 HIS A N 1
ATOM 1524 C CA . HIS A 1 204 ? -3.917 -5.100 6.462 1.00 84.44 204 HIS A CA 1
ATOM 1525 C C . HIS A 1 204 ? -4.777 -5.516 5.276 1.00 84.44 204 HIS A C 1
ATOM 1527 O O . HIS A 1 204 ? -6.000 -5.347 5.296 1.00 84.44 204 HIS A O 1
ATOM 1533 N N . LEU A 1 205 ? -4.145 -6.042 4.229 1.00 80.06 205 LEU A N 1
ATOM 1534 C CA . LEU A 1 205 ? -4.765 -6.394 2.959 1.00 80.06 205 LEU A CA 1
ATOM 1535 C C . LEU A 1 205 ? -4.522 -7.855 2.572 1.00 80.06 205 LEU A C 1
ATOM 1537 O O . LEU A 1 205 ? -3.610 -8.545 3.022 1.00 80.06 205 LEU A O 1
ATOM 1541 N N . LYS A 1 206 ? -5.404 -8.324 1.698 1.00 81.19 206 LYS A N 1
ATOM 1542 C CA . LYS A 1 206 ? -5.374 -9.628 1.057 1.00 81.19 206 LYS A CA 1
ATOM 1543 C C . LYS A 1 206 ? -5.660 -9.336 -0.407 1.00 81.19 206 LYS A C 1
ATOM 1545 O O . LYS A 1 206 ? -6.672 -8.690 -0.695 1.00 81.19 206 LYS A O 1
ATOM 1550 N N . CYS A 1 207 ? -4.772 -9.761 -1.300 1.00 73.62 207 CYS A N 1
ATOM 1551 C CA . CYS A 1 207 ? -5.221 -10.071 -2.651 1.00 73.62 207 CYS A CA 1
ATOM 1552 C C . CYS A 1 207 ? -5.821 -11.474 -2.549 1.00 73.62 207 CYS A C 1
ATOM 1554 O O . CYS A 1 207 ? -6.890 -11.723 -3.117 1.00 73.62 207 CYS A O 1
#

Organism: NCBI:txid89184

Sequence (207 aa):
MRFPFSMLASLVVLSSCGPSPAEREAEIASFRAGPTEAQRSDYRKYGIIAADPDSRIYQGLAVSVSRSSSLPVSYFDVELRPISTTSGTTNPSNRIPDEILADIPVELVRAAKAQIETGAGTGQILKLAKEIAKRTYCVGRQVGVYDLKGTKISDPASIARIMAANGGNILGANIGDLNVKKERIPVVELKEWANTGTIMADVHLKC